Protein AF-A0A968XR77-F1 (afdb_monomer_lite)

Structure (mmCIF, N/CA/C/O backbone):
data_AF-A0A968XR77-F1
#
_entry.id   AF-A0A968XR77-F1
#
loop_
_atom_site.group_PDB
_atom_site.id
_atom_site.type_symbol
_atom_site.label_atom_id
_atom_site.label_alt_id
_atom_site.label_comp_id
_atom_site.label_asym_id
_atom_site.label_entity_id
_atom_site.label_seq_id
_atom_site.pdbx_PDB_ins_code
_atom_site.Cartn_x
_atom_site.Cartn_y
_atom_site.Cartn_z
_atom_site.occupancy
_atom_site.B_iso_or_equiv
_atom_site.auth_seq_id
_atom_site.auth_comp_id
_atom_site.auth_asym_id
_atom_site.auth_atom_id
_atom_site.pdbx_PDB_model_num
ATOM 1 N N . VAL A 1 1 ? -6.812 25.679 22.402 1.00 63.31 1 VAL A N 1
ATOM 2 C CA . VAL A 1 1 ? -8.160 25.056 22.451 1.00 63.31 1 VAL A CA 1
ATOM 3 C C . VAL A 1 1 ? -9.260 26.078 22.187 1.00 63.31 1 VAL A C 1
ATOM 5 O O . VAL A 1 1 ? -9.992 25.877 21.235 1.00 63.31 1 VAL A O 1
ATOM 8 N N . VAL A 1 2 ? -9.343 27.187 22.937 1.00 77.50 2 VAL A N 1
ATOM 9 C CA . VAL A 1 2 ? -10.393 28.216 22.743 1.00 77.50 2 VAL A CA 1
ATOM 10 C C . VAL A 1 2 ? -10.391 28.835 21.336 1.00 77.50 2 VAL A C 1
ATOM 12 O O . VAL A 1 2 ? -11.444 28.890 20.717 1.00 77.50 2 VAL A O 1
ATOM 15 N N . ALA A 1 3 ? -9.227 29.209 20.793 1.00 78.31 3 ALA A N 1
ATOM 16 C CA . ALA A 1 3 ? -9.129 29.749 19.429 1.00 78.31 3 ALA A CA 1
ATOM 17 C C . ALA A 1 3 ? -9.640 28.760 18.357 1.00 78.31 3 ALA A C 1
ATOM 19 O O . ALA A 1 3 ? -10.488 29.102 17.544 1.00 78.31 3 ALA A O 1
ATOM 20 N N . LEU A 1 4 ? -9.219 27.491 18.429 1.00 75.94 4 LEU A N 1
ATOM 21 C CA . LEU A 1 4 ? -9.678 26.440 17.509 1.00 75.94 4 LEU A CA 1
ATOM 22 C C . LEU A 1 4 ? -11.187 26.168 17.632 1.00 75.94 4 LEU A C 1
ATOM 24 O O . LEU A 1 4 ? -11.865 25.896 16.645 1.00 75.94 4 LEU A O 1
ATOM 28 N N . ALA A 1 5 ? -11.727 26.231 18.849 1.00 82.38 5 ALA A N 1
ATOM 29 C CA . ALA A 1 5 ? -13.155 26.073 19.089 1.00 82.38 5 ALA A CA 1
ATOM 30 C C . ALA A 1 5 ? -13.971 27.224 18.478 1.00 82.38 5 ALA A C 1
ATOM 32 O O . ALA A 1 5 ? -15.020 26.976 17.891 1.00 82.38 5 ALA A O 1
ATOM 33 N N . GLN A 1 6 ? -13.460 28.458 18.544 1.00 83.56 6 GLN A N 1
ATOM 34 C CA . GLN A 1 6 ? -14.074 29.619 17.891 1.00 83.56 6 GLN A CA 1
ATOM 35 C C . GLN A 1 6 ? -14.071 29.485 16.363 1.00 83.56 6 GLN A C 1
ATOM 37 O O . GLN A 1 6 ? -15.086 29.762 15.733 1.00 83.56 6 GLN A O 1
ATOM 42 N N . GLU A 1 7 ? -12.975 29.005 15.773 1.00 86.44 7 GLU A N 1
ATOM 43 C CA . GLU A 1 7 ? -12.872 28.783 14.322 1.00 86.44 7 GLU A CA 1
ATOM 44 C C . GLU A 1 7 ? -13.800 27.671 13.816 1.00 86.44 7 GLU A C 1
ATOM 46 O O . GLU A 1 7 ? -14.332 27.751 12.711 1.00 86.44 7 GLU A O 1
ATOM 51 N N . THR A 1 8 ? -13.996 26.619 14.614 1.00 84.25 8 THR A N 1
ATOM 52 C CA . THR A 1 8 ? -14.761 25.426 14.208 1.00 84.25 8 THR A CA 1
ATOM 53 C C . THR A 1 8 ? -16.219 25.436 14.669 1.00 84.25 8 THR A C 1
ATOM 55 O O . THR A 1 8 ? -16.994 24.576 14.251 1.00 84.25 8 THR A O 1
ATOM 58 N N . GLY A 1 9 ? -16.601 26.371 15.544 1.00 88.44 9 GLY A N 1
ATOM 59 C CA . GLY A 1 9 ? -17.903 26.381 16.218 1.00 88.44 9 GLY A CA 1
ATOM 60 C C . GLY A 1 9 ? -18.077 25.257 17.249 1.00 88.44 9 GLY A C 1
ATOM 61 O O . GLY A 1 9 ? -19.197 24.990 17.685 1.00 88.44 9 GLY A O 1
ATOM 62 N N . ALA A 1 10 ? -16.996 24.571 17.633 1.00 85.25 10 ALA A N 1
ATOM 63 C CA . ALA A 1 10 ? -17.049 23.478 18.594 1.00 85.25 10 ALA A CA 1
ATOM 64 C C . ALA A 1 10 ? -17.247 23.994 20.028 1.00 85.25 10 ALA A C 1
ATOM 66 O O . ALA A 1 10 ? -16.685 25.010 20.436 1.00 85.25 10 ALA A O 1
ATOM 67 N N . SER A 1 11 ? -18.013 23.259 20.833 1.00 87.25 11 SER A N 1
ATOM 68 C CA . SER A 1 11 ? -18.143 23.546 22.264 1.00 87.25 11 SER A CA 1
ATOM 69 C C . SER A 1 11 ? -16.919 23.045 23.037 1.00 87.25 11 SER A C 1
ATOM 71 O O . SER A 1 11 ? -16.426 21.944 22.796 1.00 87.25 11 SER A O 1
ATOM 73 N N . VAL A 1 12 ? -16.435 23.847 23.990 1.00 89.56 12 VAL A N 1
ATOM 74 C CA . VAL A 1 12 ? -15.308 23.480 24.861 1.00 89.56 12 VAL A CA 1
ATOM 75 C C . VAL A 1 12 ? -15.845 22.956 26.189 1.00 89.56 12 VAL A C 1
ATOM 77 O O . VAL A 1 12 ? -16.498 23.688 26.930 1.00 89.56 12 VAL A O 1
ATOM 80 N N . ALA A 1 13 ? -15.545 21.699 26.501 1.00 87.94 13 ALA A N 1
ATOM 81 C CA . ALA A 1 13 ? -15.823 21.110 27.806 1.00 87.94 13 ALA A CA 1
ATOM 82 C C . ALA A 1 13 ? -14.686 21.394 28.801 1.00 87.94 13 ALA A C 1
ATOM 84 O O . ALA A 1 13 ? -13.536 21.596 28.404 1.00 87.94 13 ALA A O 1
ATOM 85 N N . LYS A 1 14 ? -14.997 21.390 30.103 1.00 88.50 14 LYS A N 1
ATOM 86 C CA . LYS A 1 14 ? -14.009 21.636 31.168 1.00 88.50 14 LYS A CA 1
ATOM 87 C C . LYS A 1 14 ? -13.218 20.380 31.526 1.00 88.50 14 LYS A C 1
ATOM 89 O O . LYS A 1 14 ? -12.105 20.485 32.033 1.00 88.50 14 LYS A O 1
ATOM 94 N N . SER A 1 15 ? -13.776 19.205 31.252 1.00 90.62 15 SER A N 1
ATOM 95 C CA . SER A 1 15 ? -13.138 17.919 31.504 1.00 90.62 15 SER A CA 1
ATOM 96 C C . SER A 1 15 ? -13.542 16.866 30.470 1.00 90.62 15 SER A C 1
ATOM 98 O O . SER A 1 15 ? -14.569 16.982 29.800 1.00 90.62 15 SER A O 1
ATOM 100 N N . ALA A 1 16 ? -12.752 15.793 30.368 1.00 90.12 16 ALA A N 1
ATOM 101 C CA . ALA A 1 16 ? -13.140 14.617 29.590 1.00 90.12 16 ALA A CA 1
ATOM 102 C C . ALA A 1 16 ? -14.406 13.948 30.157 1.00 90.12 16 ALA A C 1
ATOM 104 O O . ALA A 1 16 ? -15.215 13.425 29.394 1.00 90.12 16 ALA A O 1
ATOM 105 N N . GLY A 1 17 ? -14.606 14.017 31.479 1.00 92.38 17 GLY A N 1
ATOM 106 C CA . GLY A 1 17 ? -15.805 13.516 32.147 1.00 92.38 17 GLY A CA 1
ATOM 107 C C . GLY A 1 17 ? -17.077 14.203 31.654 1.00 92.38 17 GLY A C 1
ATOM 108 O O . GLY A 1 17 ? -18.052 13.516 31.371 1.00 92.38 17 GLY A O 1
ATOM 109 N N . ASP A 1 18 ? -17.046 15.523 31.449 1.00 93.19 18 ASP A N 1
ATOM 110 C CA . ASP A 1 18 ? -18.193 16.272 30.914 1.00 93.19 18 ASP A CA 1
ATOM 111 C C . ASP A 1 18 ? -18.554 15.800 29.497 1.00 93.19 18 ASP A C 1
ATOM 113 O O . ASP A 1 18 ? -19.721 15.561 29.196 1.00 93.19 18 ASP A O 1
ATOM 117 N N . ILE A 1 19 ? -17.543 15.581 28.646 1.00 93.75 19 ILE A N 1
ATOM 118 C CA . ILE A 1 19 ? -17.720 15.048 27.282 1.00 93.75 19 ILE A CA 1
ATOM 119 C C . ILE A 1 19 ? -18.319 13.635 27.333 1.00 93.75 19 ILE A C 1
ATOM 121 O O . ILE A 1 19 ? -19.203 13.287 26.550 1.00 93.75 19 ILE A O 1
ATOM 125 N N . ILE A 1 20 ? -17.837 12.795 28.252 1.00 95.56 20 ILE A N 1
ATOM 126 C CA . ILE A 1 20 ? -18.294 11.410 28.409 1.00 95.56 20 ILE A CA 1
ATOM 127 C C . ILE A 1 20 ? -19.708 11.350 29.021 1.00 95.56 20 ILE A C 1
ATOM 129 O O . ILE A 1 20 ? -20.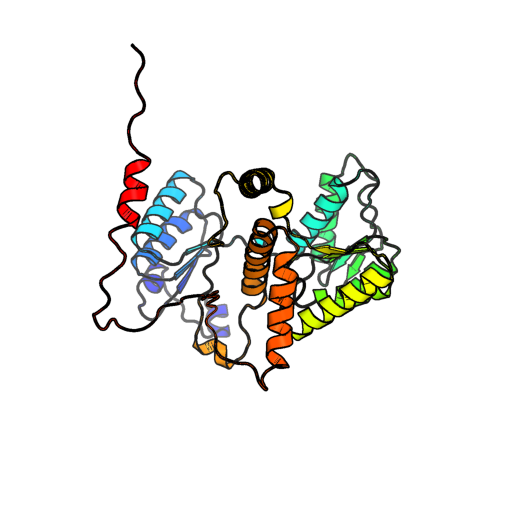490 10.460 28.685 1.00 95.56 20 ILE A O 1
ATOM 133 N N . ALA A 1 21 ? -20.080 12.295 29.878 1.00 94.44 21 ALA A N 1
ATOM 134 C CA . ALA A 1 21 ? -21.409 12.357 30.478 1.00 94.44 21 ALA A CA 1
ATOM 135 C C . ALA A 1 21 ? -22.468 12.950 29.532 1.00 94.44 21 ALA A C 1
ATOM 137 O O . ALA A 1 21 ? -23.655 12.639 29.668 1.00 94.44 21 ALA A O 1
ATOM 138 N N . ASP A 1 22 ? -22.061 13.774 28.563 1.00 94.69 22 ASP A N 1
ATOM 139 C CA . ASP A 1 22 ? -22.978 14.423 27.631 1.00 94.69 22 ASP A CA 1
ATOM 140 C C . ASP A 1 22 ? -23.678 13.398 26.724 1.00 94.69 22 ASP A C 1
ATOM 142 O O . ASP A 1 22 ? -23.065 12.731 25.885 1.00 94.69 22 ASP A O 1
ATOM 146 N N . LYS A 1 23 ? -24.998 13.270 26.889 1.00 93.62 23 LYS A N 1
ATOM 147 C CA . LYS A 1 23 ? -25.837 12.329 26.134 1.00 93.62 23 LYS A CA 1
ATOM 148 C C . LYS A 1 23 ? -26.001 12.708 24.661 1.00 93.62 23 LYS A C 1
ATOM 150 O O . LYS A 1 23 ? -26.418 11.855 23.886 1.00 93.62 23 LYS A O 1
ATOM 155 N N . SER A 1 24 ? -25.688 13.945 24.276 1.00 93.75 24 SER A N 1
ATOM 156 C CA . SER A 1 24 ? -25.714 14.387 22.877 1.00 93.75 24 SER A CA 1
ATOM 157 C C . SER A 1 24 ? -24.508 13.891 22.068 1.00 93.75 24 SER A C 1
ATOM 159 O O . SER A 1 24 ? -24.536 13.920 20.839 1.00 93.75 24 SER A O 1
ATOM 161 N N . ILE A 1 25 ? -23.456 13.405 22.739 1.00 93.31 25 ILE A N 1
ATOM 162 C CA . ILE A 1 25 ? -22.216 12.956 22.103 1.00 93.31 25 ILE A CA 1
ATOM 163 C C . ILE A 1 25 ? -22.242 11.441 21.894 1.00 93.31 25 ILE A C 1
ATOM 165 O O . ILE A 1 25 ? -22.142 10.664 22.843 1.00 93.31 25 ILE A O 1
ATOM 169 N N . ASP A 1 26 ? -22.286 10.999 20.639 1.00 91.44 26 ASP A N 1
ATOM 170 C CA . ASP A 1 26 ? -22.320 9.568 20.309 1.00 91.44 26 ASP A CA 1
ATOM 171 C C . ASP A 1 26 ? -20.937 8.894 20.305 1.00 91.44 26 ASP A C 1
ATOM 173 O O . ASP A 1 26 ? -20.840 7.662 20.360 1.00 91.44 26 ASP A O 1
ATOM 177 N N . ALA A 1 27 ? -19.862 9.663 20.125 1.00 91.88 27 ALA A N 1
ATOM 178 C CA . ALA A 1 27 ? -18.508 9.144 19.956 1.00 91.88 27 ALA A CA 1
ATOM 179 C C . ALA A 1 27 ? -17.450 10.096 20.516 1.00 91.88 27 ALA A C 1
ATOM 181 O O . ALA A 1 27 ? -17.630 11.309 20.486 1.00 91.88 27 ALA A O 1
ATOM 182 N N . VAL A 1 28 ? -16.327 9.539 20.971 1.00 91.31 28 VAL A N 1
ATOM 183 C CA . VAL A 1 28 ? -15.183 10.299 21.487 1.00 91.31 28 VAL A CA 1
ATOM 184 C C . VAL A 1 28 ? -13.898 9.941 20.748 1.00 91.31 28 VAL A C 1
ATOM 186 O O . VAL A 1 28 ? -13.669 8.783 20.385 1.00 91.31 28 VAL A O 1
ATOM 189 N N . LEU A 1 29 ? -13.060 10.955 20.535 1.00 91.62 29 LEU A N 1
ATOM 190 C CA . LEU A 1 29 ? -11.696 10.815 20.042 1.00 91.62 29 LEU A CA 1
ATOM 191 C C . LEU A 1 29 ? -10.745 11.101 21.206 1.00 91.62 29 LEU A C 1
ATOM 193 O O . LEU A 1 29 ? -10.718 12.212 21.728 1.00 91.62 29 LEU A O 1
ATOM 197 N N . ILE A 1 30 ? -9.983 10.093 21.612 1.00 88.00 30 ILE A N 1
ATOM 198 C CA . ILE A 1 30 ? -9.019 10.169 22.705 1.00 88.00 30 ILE A CA 1
ATOM 199 C C . ILE A 1 30 ? -7.633 10.369 22.089 1.00 88.00 30 ILE A C 1
ATOM 201 O O . ILE A 1 30 ? -7.076 9.458 21.477 1.00 88.00 30 ILE A O 1
ATOM 205 N N . CYS A 1 31 ? -7.114 11.586 22.236 1.00 87.19 31 CYS A N 1
ATOM 206 C CA . CYS A 1 31 ? -5.785 12.015 21.787 1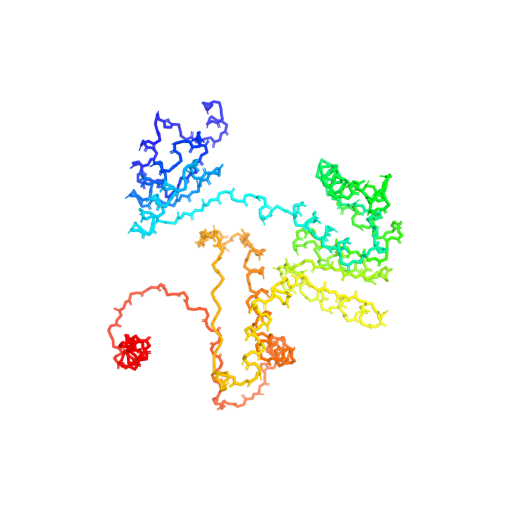.00 87.19 31 CYS A CA 1
ATOM 207 C C . CYS A 1 31 ? -5.017 12.659 22.953 1.00 87.19 31 CYS A C 1
ATOM 209 O O . CYS A 1 31 ? -4.417 13.724 22.805 1.00 87.19 31 CYS A O 1
ATOM 211 N N . THR A 1 32 ? -5.147 12.075 24.141 1.00 85.31 32 THR A N 1
ATOM 212 C CA . THR A 1 32 ? -4.554 12.563 25.389 1.00 85.31 32 THR A CA 1
ATOM 213 C C . THR A 1 32 ? -3.164 11.933 25.598 1.00 85.31 32 THR A C 1
ATOM 215 O O . THR A 1 32 ? -2.679 11.202 24.735 1.00 85.31 32 THR A O 1
ATOM 218 N N . PRO A 1 33 ? -2.445 12.233 26.693 1.00 82.38 33 PRO A N 1
ATOM 219 C CA . PRO A 1 33 ? -1.243 11.479 27.046 1.00 82.38 33 PRO A CA 1
ATOM 220 C C . PRO A 1 33 ? -1.529 9.975 27.199 1.00 82.38 33 PRO A C 1
ATOM 222 O O . PRO A 1 33 ? -2.597 9.581 27.669 1.00 82.38 33 PRO A O 1
ATOM 225 N N . THR A 1 34 ? -0.582 9.129 26.778 1.00 78.25 34 THR A N 1
ATOM 226 C CA . THR A 1 34 ? -0.774 7.672 26.626 1.00 78.25 34 THR A CA 1
ATOM 227 C C . THR A 1 34 ? -1.229 6.957 27.898 1.00 78.25 34 THR A C 1
ATOM 229 O O . THR A 1 34 ? -2.023 6.027 27.818 1.00 78.25 34 THR A O 1
ATOM 232 N N . ASP A 1 35 ? -0.753 7.388 29.060 1.00 81.75 35 ASP A N 1
ATOM 233 C CA . ASP A 1 35 ? -1.100 6.843 30.377 1.00 81.75 35 ASP A CA 1
ATOM 234 C C . ASP A 1 35 ? -2.566 7.083 30.780 1.00 81.75 35 ASP A C 1
ATOM 236 O O . ASP A 1 35 ? -3.081 6.415 31.669 1.00 81.75 35 ASP A O 1
ATOM 240 N N . THR A 1 36 ? -3.269 7.992 30.099 1.00 87.38 36 THR A N 1
ATOM 241 C CA . THR A 1 36 ? -4.691 8.285 30.359 1.00 87.38 36 THR A CA 1
ATOM 242 C C . THR A 1 36 ? -5.652 7.529 29.439 1.00 87.38 36 THR A C 1
ATOM 244 O O . THR A 1 36 ? -6.862 7.496 29.677 1.00 87.38 36 THR A O 1
ATOM 247 N N . HIS A 1 37 ? -5.141 6.927 28.364 1.00 92.31 37 HIS A N 1
ATOM 248 C CA . HIS A 1 37 ? -5.956 6.345 27.301 1.00 92.31 37 HIS A CA 1
ATOM 249 C C . HIS A 1 37 ? -6.856 5.217 27.798 1.00 92.31 37 HIS A C 1
ATOM 251 O O . HIS A 1 37 ? -8.061 5.244 27.546 1.00 92.31 37 HIS A O 1
ATOM 257 N N . ALA A 1 38 ? -6.297 4.238 28.511 1.00 93.88 38 ALA A N 1
ATOM 258 C CA . ALA A 1 38 ? -7.041 3.065 28.952 1.00 93.88 38 ALA A CA 1
ATOM 259 C C . ALA A 1 38 ? -8.226 3.435 29.862 1.00 93.88 38 ALA A C 1
ATOM 261 O O . ALA A 1 38 ? -9.330 2.919 29.673 1.00 93.88 38 ALA A O 1
ATOM 262 N N . ASP A 1 39 ? -8.028 4.381 30.782 1.00 96.19 39 ASP A N 1
ATOM 263 C CA . ASP A 1 39 ? -9.075 4.854 31.691 1.00 96.19 39 ASP A CA 1
ATOM 264 C C . ASP A 1 39 ? -10.183 5.599 30.942 1.00 96.19 39 ASP A C 1
ATOM 266 O O . ASP A 1 39 ? -11.370 5.360 31.176 1.00 96.19 39 ASP A O 1
ATOM 270 N N . LEU A 1 40 ? -9.814 6.469 29.999 1.00 96.25 40 LEU A N 1
ATOM 271 C CA . LEU A 1 40 ? -10.776 7.215 29.188 1.00 96.25 40 LEU A CA 1
ATOM 272 C C . LEU A 1 40 ? -11.552 6.304 28.227 1.00 96.25 40 LEU A C 1
ATOM 274 O O . LEU A 1 40 ? -12.756 6.500 28.045 1.00 96.25 40 LEU A O 1
ATOM 278 N N . ILE A 1 41 ? -10.903 5.281 27.656 1.00 96.12 41 ILE A N 1
ATOM 279 C CA . ILE A 1 41 ? -11.568 4.252 26.845 1.00 96.12 41 ILE A CA 1
ATOM 280 C C . ILE A 1 41 ? -12.630 3.546 27.685 1.00 96.12 41 ILE A C 1
ATOM 282 O O . ILE A 1 41 ? -13.767 3.407 27.238 1.00 96.12 41 ILE A O 1
ATOM 286 N N . GLU A 1 42 ? -12.287 3.112 28.898 1.00 97.69 42 GLU A N 1
ATOM 287 C CA . GLU A 1 42 ? -13.225 2.408 29.770 1.00 97.69 42 GLU A CA 1
ATOM 288 C C . GLU A 1 42 ? -14.408 3.275 30.189 1.00 97.69 42 GLU A C 1
ATOM 290 O O . GLU A 1 42 ? -15.544 2.800 30.184 1.00 97.69 42 GLU A O 1
ATOM 295 N N . GLN A 1 43 ? -14.157 4.535 30.547 1.00 97.38 43 GLN A N 1
ATOM 296 C CA . GLN A 1 43 ? -15.209 5.484 30.913 1.00 97.38 43 GLN A CA 1
ATOM 297 C C . GLN A 1 43 ? -16.165 5.721 29.740 1.00 97.38 43 GLN A C 1
ATOM 299 O O . GLN A 1 43 ? -17.382 5.605 29.896 1.00 97.38 43 GLN A O 1
ATOM 304 N N . ALA A 1 44 ? -15.628 5.976 28.546 1.00 96.12 44 ALA A N 1
ATOM 305 C CA . ALA A 1 44 ? -16.430 6.186 27.348 1.00 96.12 44 ALA A CA 1
ATOM 306 C C . ALA A 1 44 ? -17.202 4.925 26.926 1.00 96.12 44 ALA A C 1
ATOM 308 O O . ALA A 1 44 ? -18.370 5.016 26.543 1.00 96.12 44 ALA A O 1
ATOM 309 N N . ALA A 1 45 ? -16.583 3.749 27.055 1.00 95.44 45 ALA A N 1
ATOM 310 C CA . ALA A 1 45 ? -17.213 2.465 26.775 1.00 95.44 45 ALA A CA 1
ATOM 311 C C . ALA A 1 45 ? -18.382 2.180 27.733 1.00 95.44 45 ALA A C 1
ATOM 313 O O . ALA A 1 45 ? -19.471 1.818 27.287 1.00 95.44 45 ALA A O 1
ATOM 314 N N . LYS A 1 46 ? -18.197 2.418 29.040 1.00 96.81 46 LYS A N 1
ATOM 315 C CA . LYS A 1 46 ? -19.254 2.301 30.064 1.00 96.81 46 LYS A CA 1
ATOM 316 C C . LYS A 1 46 ? -20.396 3.296 29.835 1.00 96.81 46 LYS A C 1
ATOM 318 O O . LYS A 1 46 ? -21.546 2.968 30.108 1.00 96.81 46 LYS A O 1
ATOM 323 N N . ALA A 1 47 ? -20.098 4.473 29.286 1.00 95.56 47 ALA A N 1
ATOM 324 C CA . ALA A 1 47 ? -21.094 5.465 28.880 1.00 95.56 47 ALA A CA 1
ATOM 325 C C . ALA A 1 47 ? -21.788 5.141 27.537 1.00 95.56 47 ALA A C 1
ATOM 327 O O . ALA A 1 47 ? -22.619 5.921 27.073 1.00 95.56 47 ALA A O 1
ATOM 328 N N . GLY A 1 48 ? -21.456 4.014 26.895 1.00 93.00 48 GLY A N 1
ATOM 329 C CA . GLY A 1 48 ? -22.071 3.575 25.641 1.00 93.00 48 GLY A CA 1
ATOM 330 C C . GLY A 1 48 ? -21.615 4.348 24.400 1.00 93.00 48 GLY A C 1
ATOM 331 O O . GLY A 1 48 ? -22.279 4.284 23.365 1.00 93.00 48 GLY A O 1
ATOM 332 N N . LYS A 1 49 ? -20.498 5.081 24.473 1.00 91.69 49 LYS A N 1
ATOM 333 C CA . LYS A 1 49 ? -19.969 5.852 23.341 1.00 91.69 49 LYS A CA 1
ATOM 334 C C . LYS A 1 49 ? -19.084 4.991 22.446 1.00 91.69 49 LYS A C 1
ATOM 336 O O . LYS A 1 49 ? -18.399 4.082 22.913 1.00 91.69 49 LYS A O 1
ATOM 341 N N . ALA A 1 50 ? -19.043 5.309 21.151 1.00 91.62 50 ALA A N 1
ATOM 342 C CA . ALA A 1 50 ? -17.985 4.772 20.294 1.00 91.62 50 ALA A CA 1
ATOM 343 C C . ALA A 1 50 ? -16.667 5.500 20.569 1.00 91.62 50 ALA A C 1
ATOM 345 O O . ALA A 1 50 ? -16.642 6.719 20.714 1.00 91.62 50 ALA A O 1
ATOM 346 N N . VAL A 1 51 ? -15.572 4.755 20.598 1.00 91.38 51 VAL A N 1
ATOM 347 C CA . VAL A 1 51 ? -14.261 5.260 20.985 1.00 91.38 51 VAL A CA 1
ATOM 348 C C . VAL A 1 51 ? -13.287 5.107 19.828 1.00 91.38 51 VAL A C 1
ATOM 350 O O . VAL A 1 51 ? -13.095 4.017 19.288 1.00 91.38 51 VAL A O 1
ATOM 353 N N . PHE A 1 52 ? -12.636 6.205 19.468 1.00 89.31 52 PHE A N 1
ATOM 354 C CA . PHE A 1 52 ? -11.396 6.190 18.707 1.00 89.31 52 PHE A CA 1
ATOM 355 C C . PHE A 1 52 ? -10.271 6.641 19.636 1.00 89.31 52 PHE A C 1
ATOM 357 O O . PHE A 1 52 ? -10.378 7.710 20.225 1.00 89.31 52 PHE A O 1
ATOM 364 N N . CYS A 1 53 ? -9.201 5.862 19.768 1.00 84.38 53 CYS A N 1
ATOM 365 C CA . CYS A 1 53 ? -8.070 6.209 20.629 1.00 84.38 53 CYS A CA 1
ATOM 366 C C . CYS A 1 53 ? -6.756 6.211 19.848 1.00 84.38 53 CYS A C 1
ATOM 368 O O . CYS A 1 53 ? -6.472 5.275 19.096 1.00 84.38 53 CYS A O 1
ATOM 370 N N . GLU A 1 54 ? -5.939 7.245 20.040 1.00 82.06 54 GLU A N 1
ATOM 371 C CA . GLU A 1 54 ? -4.554 7.288 19.570 1.00 82.06 54 GLU A CA 1
ATOM 372 C C . GLU A 1 54 ? -3.740 6.162 20.236 1.00 82.06 54 GLU A C 1
ATOM 374 O O . GLU A 1 54 ? -4.064 5.693 21.326 1.00 82.06 54 GLU A O 1
ATOM 379 N N . LYS A 1 55 ? -2.713 5.652 19.554 1.00 81.50 55 LYS A N 1
ATOM 380 C CA . LYS A 1 55 ? -1.867 4.565 20.074 1.00 81.50 55 LYS A CA 1
ATOM 381 C C . LYS A 1 55 ? -0.726 5.126 20.937 1.00 81.50 55 LYS A C 1
ATOM 383 O O . LYS A 1 55 ? -0.225 6.195 20.615 1.00 81.50 55 LYS A O 1
ATOM 388 N N . PRO A 1 56 ? -0.147 4.371 21.884 1.00 80.94 56 PRO A N 1
ATOM 389 C CA . PRO A 1 56 ? -0.601 3.086 22.423 1.00 80.94 56 PRO A CA 1
ATOM 390 C C . PRO A 1 56 ? -1.881 3.225 23.258 1.00 80.94 56 PRO A C 1
ATOM 392 O O . PRO A 1 56 ? -2.192 4.317 23.706 1.00 80.94 56 PRO A O 1
ATOM 395 N N . VAL A 1 57 ? -2.599 2.121 23.498 1.00 78.00 57 VAL A N 1
ATOM 396 C CA . VAL A 1 57 ? -3.712 2.096 24.479 1.00 78.00 57 VAL A CA 1
ATOM 397 C C . VAL A 1 57 ? -3.198 2.283 25.903 1.00 78.00 57 VAL A C 1
ATOM 399 O O . VAL A 1 57 ? -3.861 2.912 26.712 1.00 78.00 57 VAL A O 1
ATOM 402 N N . ASP A 1 58 ? -2.042 1.698 26.199 1.00 87.75 58 ASP A N 1
ATOM 403 C CA . ASP A 1 58 ? -1.313 1.851 27.450 1.00 87.75 58 ASP A CA 1
ATOM 404 C C . ASP A 1 58 ? 0.141 1.407 27.216 1.00 87.75 58 ASP A C 1
ATOM 406 O O . ASP A 1 58 ? 0.434 0.739 26.213 1.00 87.75 58 ASP A O 1
ATOM 410 N N . LEU A 1 59 ? 1.048 1.751 28.129 1.00 82.12 59 LEU A N 1
ATOM 411 C CA . LEU A 1 59 ? 2.425 1.251 28.128 1.00 82.12 59 LEU A CA 1
ATOM 412 C C . LEU A 1 59 ? 2.526 -0.168 28.722 1.00 82.12 59 LEU A C 1
ATOM 414 O O . LEU A 1 59 ? 3.488 -0.881 28.442 1.00 82.12 59 LEU A O 1
ATOM 418 N N . SER A 1 60 ? 1.525 -0.606 29.493 1.00 88.19 60 SER A N 1
ATOM 419 C CA . SER A 1 60 ? 1.432 -1.937 30.096 1.00 88.19 60 SER A CA 1
ATOM 420 C C . SER A 1 60 ? 0.485 -2.861 29.330 1.00 88.19 60 SER A C 1
ATOM 422 O O . SER A 1 60 ? -0.711 -2.602 29.189 1.00 88.19 60 SER A O 1
ATOM 424 N N . ALA A 1 61 ? 0.992 -4.021 28.904 1.00 85.69 61 ALA A N 1
ATOM 425 C CA . ALA A 1 61 ? 0.179 -5.038 28.238 1.00 85.69 61 ALA A CA 1
ATOM 426 C C . ALA A 1 61 ? -0.947 -5.589 29.136 1.00 85.69 61 ALA A C 1
ATOM 428 O O . ALA A 1 61 ? -2.024 -5.916 28.630 1.00 85.69 61 ALA A O 1
ATOM 429 N N . ASP A 1 62 ? -0.729 -5.671 30.452 1.00 89.00 62 ASP A N 1
ATOM 430 C CA . ASP A 1 62 ? -1.766 -6.075 31.411 1.00 89.00 62 ASP A CA 1
ATOM 431 C C . ASP A 1 62 ? -2.889 -5.047 31.484 1.00 89.00 62 ASP A C 1
ATOM 433 O O . ASP A 1 62 ? -4.070 -5.405 31.444 1.00 89.00 62 ASP A O 1
ATOM 437 N N . ARG A 1 63 ? -2.533 -3.760 31.487 1.00 94.38 63 ARG A N 1
ATOM 438 C CA . ARG A 1 63 ? -3.510 -2.671 31.497 1.00 94.38 63 ARG A CA 1
ATOM 439 C C . ARG A 1 63 ? -4.335 -2.644 30.213 1.00 94.38 63 ARG A C 1
ATOM 441 O O . ARG A 1 63 ? -5.555 -2.476 30.288 1.00 94.38 63 ARG A O 1
ATOM 448 N N . VAL A 1 64 ? -3.708 -2.908 29.061 1.00 86.81 64 VAL A N 1
ATOM 449 C CA . VAL A 1 64 ? -4.410 -3.085 27.778 1.00 86.81 64 VAL A CA 1
ATOM 450 C C . VAL A 1 64 ? -5.392 -4.258 27.844 1.00 86.81 64 VAL A C 1
ATOM 452 O O . VAL A 1 64 ? -6.545 -4.100 27.445 1.00 86.81 64 VAL A O 1
ATOM 455 N N . ARG A 1 65 ? -4.983 -5.424 28.368 1.00 91.06 65 ARG A N 1
ATOM 456 C CA . ARG A 1 65 ? -5.875 -6.592 28.521 1.00 91.06 65 ARG A CA 1
ATOM 457 C C . ARG A 1 65 ? -7.087 -6.278 29.401 1.00 91.06 65 ARG A C 1
ATOM 459 O O . ARG A 1 65 ? -8.207 -6.622 29.026 1.00 91.06 65 ARG A O 1
ATOM 466 N N . ALA A 1 66 ? -6.876 -5.592 30.525 1.00 93.94 66 ALA A N 1
ATOM 467 C CA . ALA A 1 66 ? -7.952 -5.172 31.422 1.00 93.94 66 ALA A CA 1
ATOM 468 C C . ALA A 1 66 ? -8.935 -4.205 30.734 1.00 93.94 66 ALA A C 1
ATOM 470 O O . ALA A 1 66 ? -10.146 -4.419 30.782 1.00 93.94 66 ALA A O 1
ATOM 471 N N . CYS A 1 67 ? -8.416 -3.211 30.008 1.00 93.38 67 CYS A N 1
ATOM 472 C CA . CYS A 1 67 ? -9.223 -2.268 29.232 1.00 93.38 67 CYS A CA 1
ATOM 473 C C . CYS A 1 67 ? -10.075 -2.986 28.171 1.00 93.38 67 CYS A C 1
ATOM 475 O O . CYS A 1 67 ? -11.285 -2.769 28.072 1.00 93.38 67 CYS A O 1
ATOM 477 N N . LEU A 1 68 ? -9.474 -3.913 27.416 1.00 89.06 68 LEU A N 1
ATOM 478 C CA . LEU A 1 68 ? -10.181 -4.682 26.388 1.00 89.06 68 LEU A CA 1
ATOM 479 C C . LEU A 1 68 ? -11.288 -5.570 26.967 1.00 89.06 68 LEU A C 1
ATOM 481 O O . LEU A 1 68 ? -12.305 -5.763 26.300 1.00 89.06 68 LEU A O 1
ATOM 485 N N . LYS A 1 69 ? -11.138 -6.065 28.204 1.00 94.44 69 LYS A N 1
ATOM 486 C CA . LYS A 1 69 ? -12.211 -6.789 28.897 1.00 94.44 69 LYS A CA 1
ATOM 487 C C . LYS A 1 69 ? -13.434 -5.893 29.108 1.00 94.44 69 LYS A C 1
ATOM 489 O O . LYS A 1 69 ? -14.541 -6.293 28.770 1.00 94.44 69 LYS A O 1
ATOM 494 N N . VAL A 1 70 ? -13.239 -4.665 29.589 1.00 92.50 70 VAL A N 1
ATOM 495 C CA . VAL A 1 70 ? -14.337 -3.699 29.782 1.00 92.50 70 VAL A CA 1
ATOM 496 C C . VAL A 1 70 ? -15.015 -3.356 28.455 1.00 92.50 70 VAL A C 1
ATOM 498 O O . VAL A 1 70 ? -16.242 -3.293 28.376 1.00 92.50 70 VAL A O 1
ATOM 501 N N . VAL A 1 71 ? -14.236 -3.165 27.392 1.00 89.00 71 VAL A N 1
ATOM 502 C CA . VAL A 1 71 ? -14.758 -2.886 26.044 1.00 89.00 71 VAL A CA 1
ATOM 503 C C . VAL A 1 71 ? -15.589 -4.061 25.520 1.00 89.00 71 VAL A C 1
ATOM 505 O O . VAL A 1 71 ? -16.657 -3.853 24.945 1.00 89.00 71 VAL A O 1
ATOM 508 N N . ALA A 1 72 ? -15.144 -5.299 25.755 1.00 87.75 72 ALA A N 1
ATOM 509 C CA . ALA A 1 72 ? -15.895 -6.499 25.395 1.00 87.75 72 ALA A CA 1
ATOM 510 C C . ALA A 1 72 ? -17.200 -6.630 26.201 1.00 87.75 72 ALA A C 1
ATOM 512 O O . ALA A 1 72 ? -18.249 -6.901 25.614 1.00 87.75 72 ALA A O 1
ATOM 513 N N . ASP A 1 73 ? -17.149 -6.380 27.513 1.00 92.19 73 ASP A N 1
ATOM 514 C CA . ASP A 1 73 ? -18.302 -6.470 28.420 1.00 92.19 73 ASP A CA 1
ATOM 515 C C . ASP A 1 73 ? -19.377 -5.421 28.073 1.00 92.19 73 ASP A C 1
ATOM 517 O O . ASP A 1 73 ? -20.570 -5.721 28.025 1.00 92.19 73 ASP A O 1
ATOM 521 N N . THR A 1 74 ? -18.951 -4.194 27.767 1.00 91.50 74 THR A N 1
ATOM 522 C CA . THR A 1 74 ? -19.834 -3.079 27.368 1.00 91.50 74 THR A CA 1
ATOM 523 C C . THR A 1 74 ? -20.282 -3.155 25.910 1.00 91.50 74 THR A C 1
ATOM 525 O O . THR A 1 74 ? -21.241 -2.487 25.525 1.00 91.50 74 THR A O 1
ATOM 528 N N . LYS A 1 75 ? -19.601 -3.964 25.087 1.00 89.75 75 LYS A N 1
ATOM 529 C CA . LYS A 1 75 ? -19.783 -4.045 23.628 1.00 89.75 75 LYS A CA 1
ATOM 530 C C . LYS A 1 75 ? -19.603 -2.692 22.929 1.00 89.75 75 LYS A C 1
ATOM 532 O O . LYS A 1 75 ? -20.161 -2.468 21.852 1.00 89.75 75 LYS A O 1
ATOM 537 N N . ALA A 1 76 ? -18.830 -1.791 23.534 1.00 83.12 76 ALA A N 1
ATOM 538 C CA . ALA A 1 76 ? -18.567 -0.478 22.972 1.00 83.12 76 ALA A CA 1
ATOM 539 C C . ALA A 1 76 ? -17.717 -0.603 21.692 1.00 83.12 76 ALA A C 1
ATOM 541 O O . ALA A 1 76 ? -16.717 -1.328 21.681 1.00 83.12 76 ALA A O 1
ATOM 542 N N . PRO A 1 77 ? -18.059 0.104 20.599 1.00 85.81 77 PRO A N 1
ATOM 543 C CA . PRO A 1 77 ? -17.197 0.154 19.425 1.00 85.81 77 PRO A CA 1
ATOM 544 C C . PRO A 1 77 ? -15.875 0.851 19.769 1.00 85.81 77 PRO A C 1
ATOM 546 O O . PRO A 1 77 ? -15.881 2.040 20.069 1.00 85.81 77 PRO A O 1
ATOM 549 N N . LEU A 1 78 ? -14.751 0.136 19.686 1.00 87.00 78 LEU A N 1
ATOM 550 C CA . LEU A 1 78 ? -13.408 0.686 19.896 1.00 87.00 78 LEU A CA 1
ATOM 551 C C . LEU A 1 78 ? -12.559 0.555 18.626 1.00 87.00 78 LEU A C 1
ATOM 553 O O . LEU A 1 78 ? -12.418 -0.533 18.065 1.00 87.00 78 LEU A O 1
ATOM 557 N N . MET A 1 79 ? -11.947 1.659 18.204 1.00 79.56 79 MET A N 1
ATOM 558 C CA . MET A 1 79 ? -10.911 1.703 17.176 1.00 79.56 79 MET A CA 1
ATOM 559 C C . MET A 1 79 ? -9.629 2.298 17.757 1.00 79.56 79 MET A C 1
ATOM 561 O O . MET A 1 79 ? -9.649 3.371 18.352 1.00 79.56 79 MET A O 1
ATOM 565 N N . ILE A 1 80 ? -8.499 1.635 17.513 1.00 81.50 80 ILE A N 1
ATOM 566 C CA . ILE A 1 80 ? -7.173 2.167 17.844 1.00 81.50 80 ILE A CA 1
ATOM 567 C C . ILE A 1 80 ? -6.531 2.752 16.587 1.00 81.50 80 ILE A C 1
ATOM 569 O O . ILE A 1 80 ? -6.591 2.146 15.511 1.00 81.50 80 ILE A O 1
ATOM 573 N N . GLY A 1 81 ? -5.906 3.920 16.731 1.00 67.31 81 GLY A N 1
ATOM 574 C CA . GLY A 1 81 ? -5.225 4.690 15.694 1.00 67.31 81 GLY A CA 1
ATOM 575 C C . GLY A 1 81 ? -3.977 4.007 15.129 1.00 67.31 81 GLY A C 1
ATOM 576 O O . GLY A 1 81 ? -2.859 4.497 15.264 1.00 67.31 81 GLY A O 1
ATOM 577 N N . PHE A 1 82 ? -4.144 2.873 14.443 1.00 57.03 82 PHE A N 1
ATOM 578 C CA . PHE A 1 82 ? -3.097 2.227 13.641 1.00 57.03 82 PHE A CA 1
ATOM 579 C C . PHE A 1 82 ? -2.917 2.942 12.295 1.00 57.03 82 PHE A C 1
ATOM 581 O O . PHE A 1 82 ? -3.070 2.351 11.223 1.00 57.03 82 PHE A O 1
ATOM 588 N N . ASN A 1 83 ? -2.596 4.232 12.352 1.00 46.53 83 ASN A N 1
ATOM 589 C CA . ASN A 1 83 ? -2.612 5.156 11.214 1.00 46.53 83 ASN A CA 1
ATOM 590 C C . ASN A 1 83 ? -1.729 4.649 10.056 1.00 46.53 83 ASN A C 1
ATOM 592 O O . ASN A 1 83 ? -2.128 4.674 8.895 1.00 46.53 83 ASN A O 1
ATOM 596 N N . ARG A 1 84 ? -0.561 4.078 10.386 1.00 50.62 84 ARG A N 1
ATOM 597 C CA . ARG A 1 84 ? 0.437 3.598 9.412 1.00 50.62 84 ARG A CA 1
ATOM 598 C C . ARG A 1 84 ? 0.025 2.317 8.676 1.00 50.62 84 ARG A C 1
ATOM 600 O O . ARG A 1 84 ? 0.527 2.061 7.591 1.00 50.62 84 ARG A O 1
ATOM 607 N N . ARG A 1 85 ? -0.917 1.525 9.210 1.00 47.78 85 ARG A N 1
ATOM 608 C CA . ARG A 1 85 ? -1.393 0.281 8.562 1.00 47.78 85 ARG A CA 1
ATOM 609 C C . ARG A 1 85 ? -2.231 0.551 7.307 1.00 47.78 85 ARG A C 1
ATOM 611 O O . ARG A 1 85 ? -2.406 -0.345 6.485 1.00 47.78 85 ARG A O 1
ATOM 618 N N . PHE A 1 86 ? -2.747 1.771 7.171 1.00 50.28 86 PHE A N 1
ATOM 619 C CA . PHE A 1 86 ? -3.571 2.207 6.043 1.00 50.28 86 PHE A CA 1
ATOM 620 C C . PHE A 1 86 ? -2.967 3.402 5.295 1.00 50.28 86 PHE A C 1
ATOM 622 O O . PHE A 1 86 ? -3.602 3.912 4.374 1.00 50.28 86 PHE A O 1
ATOM 629 N N . ASP A 1 87 ? -1.766 3.839 5.683 1.00 58.12 87 ASP A N 1
ATOM 630 C CA . ASP A 1 87 ? -1.040 4.917 5.018 1.00 58.12 87 ASP A CA 1
ATOM 631 C C . ASP A 1 87 ? -0.492 4.404 3.669 1.00 58.12 87 ASP A C 1
ATOM 633 O O . ASP A 1 87 ? 0.261 3.422 3.649 1.00 58.12 87 ASP A O 1
ATOM 637 N N . PRO A 1 88 ? -0.870 5.020 2.532 1.00 60.19 88 PRO A N 1
ATOM 638 C CA . PRO A 1 88 ? -0.418 4.591 1.209 1.00 60.19 88 PRO A CA 1
ATOM 639 C C . PRO A 1 88 ? 1.108 4.590 1.050 1.00 60.19 88 PRO A C 1
ATOM 641 O O . PRO A 1 88 ? 1.636 3.701 0.383 1.00 60.19 88 PRO A O 1
ATOM 644 N N . GLY A 1 89 ? 1.817 5.508 1.716 1.00 61.47 89 GLY A N 1
ATOM 645 C CA . GLY A 1 89 ? 3.280 5.561 1.700 1.00 61.47 89 GLY A CA 1
ATOM 646 C C . GLY A 1 89 ? 3.914 4.331 2.353 1.00 61.47 89 GLY A C 1
ATOM 647 O O . GLY A 1 89 ? 4.855 3.754 1.817 1.00 61.47 89 GLY A O 1
ATOM 648 N N . HIS A 1 90 ? 3.345 3.836 3.456 1.00 64.69 90 HIS A N 1
ATOM 649 C CA . HIS A 1 90 ? 3.819 2.603 4.104 1.00 64.69 90 HIS A CA 1
ATOM 650 C C . HIS A 1 90 ? 3.522 1.352 3.274 1.00 64.69 90 HIS A C 1
ATOM 652 O O . HIS A 1 90 ? 4.323 0.416 3.260 1.00 64.69 90 HIS A O 1
ATOM 658 N N . ALA A 1 91 ? 2.388 1.328 2.569 1.00 65.31 91 ALA A N 1
ATOM 659 C CA . ALA A 1 91 ? 2.082 0.255 1.628 1.00 65.31 91 ALA A CA 1
ATOM 660 C C . ALA A 1 91 ? 3.068 0.250 0.446 1.00 65.31 91 ALA A C 1
ATOM 662 O O . ALA A 1 91 ? 3.551 -0.817 0.070 1.00 65.31 91 ALA A O 1
ATOM 663 N N . ALA A 1 92 ? 3.411 1.426 -0.089 1.00 72.56 92 ALA A N 1
ATOM 664 C CA . ALA A 1 92 ? 4.409 1.578 -1.146 1.00 72.56 92 ALA A CA 1
ATOM 665 C C . ALA A 1 92 ? 5.802 1.133 -0.690 1.00 72.56 92 ALA A C 1
ATOM 667 O O . ALA A 1 92 ? 6.432 0.313 -1.357 1.00 72.56 92 ALA A O 1
ATOM 668 N N . LEU A 1 93 ? 6.231 1.578 0.493 1.00 76.44 93 LEU A N 1
ATOM 669 C CA . LEU A 1 93 ? 7.489 1.166 1.109 1.00 76.44 93 LEU A CA 1
ATOM 670 C C . LEU A 1 93 ? 7.565 -0.358 1.289 1.00 76.44 93 LEU A C 1
ATOM 672 O O . LEU A 1 93 ? 8.570 -0.980 0.950 1.00 76.44 93 LEU A O 1
ATOM 676 N N . ARG A 1 94 ? 6.488 -0.982 1.784 1.00 76.06 94 ARG A N 1
ATOM 677 C CA . ARG A 1 94 ? 6.426 -2.440 1.955 1.00 76.06 94 ARG A CA 1
ATOM 678 C C . ARG A 1 94 ? 6.483 -3.177 0.619 1.00 76.06 94 ARG A C 1
ATOM 680 O O . ARG A 1 94 ? 7.159 -4.199 0.546 1.00 76.06 94 ARG A O 1
ATOM 687 N N . ALA A 1 95 ? 5.790 -2.682 -0.406 1.00 75.56 95 ALA A N 1
ATOM 688 C CA . ALA A 1 95 ? 5.814 -3.281 -1.736 1.00 75.56 95 ALA A CA 1
ATOM 689 C C . ALA A 1 95 ? 7.219 -3.217 -2.354 1.00 75.56 95 ALA A C 1
ATOM 691 O O . ALA A 1 95 ? 7.699 -4.230 -2.853 1.00 75.56 95 ALA A O 1
ATOM 692 N N . ALA A 1 96 ? 7.899 -2.069 -2.251 1.00 75.00 96 ALA A N 1
ATOM 693 C CA . ALA A 1 96 ? 9.275 -1.906 -2.720 1.00 75.00 96 ALA A CA 1
ATOM 694 C C . ALA A 1 96 ? 10.243 -2.846 -1.987 1.00 75.00 96 ALA A C 1
ATOM 696 O O . ALA A 1 96 ? 10.999 -3.570 -2.625 1.00 75.00 96 ALA A O 1
ATOM 697 N N . LEU A 1 97 ? 10.153 -2.916 -0.655 1.00 80.38 97 LEU A N 1
ATOM 698 C CA . LEU A 1 97 ? 10.937 -3.843 0.164 1.00 80.38 97 LEU A CA 1
ATOM 699 C C . LEU A 1 97 ? 10.729 -5.294 -0.278 1.00 80.38 97 LEU A C 1
ATOM 701 O O . LEU A 1 97 ? 11.697 -6.006 -0.507 1.00 80.38 97 LEU A O 1
ATOM 705 N N . GLN A 1 98 ? 9.477 -5.733 -0.433 1.00 81.75 98 GLN A N 1
ATOM 706 C CA . GLN A 1 98 ? 9.178 -7.107 -0.843 1.00 81.75 98 GLN A CA 1
ATOM 707 C C . GLN A 1 98 ? 9.650 -7.416 -2.263 1.00 81.75 98 GLN A C 1
ATOM 709 O O . GLN A 1 98 ? 10.119 -8.524 -2.498 1.00 81.75 98 GLN A O 1
ATOM 714 N N . ALA A 1 99 ? 9.541 -6.459 -3.186 1.00 79.56 99 ALA A N 1
ATOM 715 C CA . ALA A 1 99 ? 10.055 -6.610 -4.541 1.00 79.56 99 ALA A CA 1
ATOM 716 C C . ALA A 1 99 ? 11.582 -6.762 -4.541 1.00 79.56 99 ALA A C 1
ATOM 718 O O . ALA A 1 99 ? 12.092 -7.678 -5.176 1.00 79.56 99 ALA A O 1
ATOM 719 N N . LEU A 1 100 ? 12.290 -5.943 -3.756 1.00 81.69 100 LEU A N 1
ATOM 720 C CA . LEU A 1 100 ? 13.737 -6.063 -3.583 1.00 81.69 100 LEU A CA 1
ATOM 721 C C . LEU A 1 100 ? 14.109 -7.398 -2.915 1.00 81.69 100 LEU A C 1
ATOM 723 O O . LEU A 1 100 ? 14.987 -8.122 -3.363 1.00 81.69 100 LEU A O 1
ATOM 727 N N . THR A 1 101 ? 13.422 -7.818 -1.858 1.00 82.88 101 THR A N 1
ATOM 728 C CA . THR A 1 101 ? 13.750 -9.104 -1.221 1.00 82.88 101 THR A CA 1
ATOM 729 C C . THR A 1 101 ? 13.425 -10.317 -2.106 1.00 82.88 101 THR A C 1
ATOM 731 O O . THR A 1 101 ? 13.980 -11.387 -1.871 1.00 82.88 101 THR A O 1
ATOM 734 N N . ALA A 1 102 ? 12.554 -10.184 -3.113 1.00 82.62 102 ALA A N 1
ATOM 735 C CA . ALA A 1 102 ? 12.140 -11.307 -3.953 1.00 82.62 102 ALA A CA 1
ATOM 736 C C . ALA A 1 102 ? 13.266 -11.864 -4.840 1.00 82.62 102 ALA A C 1
ATOM 738 O O . ALA A 1 102 ? 13.270 -13.064 -5.100 1.00 82.62 102 ALA A O 1
ATOM 739 N N . ASP A 1 103 ? 14.197 -11.021 -5.292 1.00 81.94 103 ASP A N 1
ATOM 740 C CA . ASP A 1 103 ? 15.320 -11.426 -6.143 1.00 81.94 103 ASP A CA 1
ATOM 741 C C . ASP A 1 103 ? 16.524 -10.500 -5.908 1.00 81.94 103 ASP A C 1
ATOM 743 O O . ASP A 1 103 ? 16.366 -9.279 -5.827 1.00 81.94 103 ASP A O 1
ATOM 747 N N . SER A 1 104 ? 17.731 -11.058 -5.784 1.00 82.25 104 SER A N 1
ATOM 748 C CA . SER A 1 104 ? 18.960 -10.296 -5.523 1.00 82.25 104 SER A CA 1
ATOM 749 C C . SER A 1 104 ? 19.363 -9.353 -6.660 1.00 82.25 104 SER A C 1
ATOM 751 O O . SER A 1 104 ? 20.064 -8.379 -6.400 1.00 82.25 104 SER A O 1
ATOM 753 N N . ASN A 1 105 ? 18.901 -9.606 -7.886 1.00 86.19 105 ASN A N 1
ATOM 754 C CA . ASN A 1 105 ? 19.219 -8.827 -9.085 1.00 86.19 105 ASN A CA 1
ATOM 755 C C . ASN A 1 105 ? 18.242 -7.668 -9.332 1.00 86.19 105 ASN A C 1
ATOM 757 O O . ASN A 1 105 ? 18.280 -7.041 -10.386 1.00 86.19 105 ASN A O 1
ATOM 761 N N . THR A 1 106 ? 17.338 -7.389 -8.392 1.00 90.06 106 THR A N 1
ATOM 762 C CA . THR A 1 106 ? 16.398 -6.268 -8.511 1.00 90.06 106 THR A CA 1
ATOM 763 C C . THR A 1 106 ? 16.935 -5.022 -7.825 1.00 90.06 106 THR A C 1
ATOM 765 O O . THR A 1 106 ? 17.397 -5.078 -6.683 1.00 90.06 106 THR A O 1
ATOM 768 N N . GLU A 1 107 ? 16.803 -3.877 -8.483 1.00 92.19 107 GLU A N 1
ATOM 769 C CA . GLU A 1 107 ? 17.106 -2.565 -7.917 1.00 92.19 107 GLU A CA 1
ATOM 770 C C . GLU A 1 107 ? 15.874 -1.657 -7.945 1.00 92.19 107 GLU A C 1
ATOM 772 O O . GLU A 1 107 ? 14.988 -1.777 -8.796 1.00 92.19 107 GLU A O 1
ATOM 777 N N . LEU A 1 108 ? 15.803 -0.730 -6.993 1.00 94.19 108 LEU A N 1
ATOM 778 C CA . LEU A 1 108 ? 14.819 0.337 -7.015 1.00 94.19 108 LEU A CA 1
ATOM 779 C C . LEU A 1 108 ? 15.347 1.464 -7.900 1.00 94.19 108 LEU A C 1
ATOM 781 O O . LEU A 1 108 ? 16.240 2.195 -7.486 1.00 94.19 108 LEU A O 1
ATOM 785 N N . TRP A 1 109 ? 14.771 1.590 -9.094 1.00 95.69 109 TRP A N 1
ATOM 786 C CA . TRP A 1 109 ? 15.242 2.504 -10.137 1.00 95.69 109 TRP A CA 1
ATOM 787 C C . TRP A 1 109 ? 14.654 3.922 -10.062 1.00 95.69 109 TRP A C 1
ATOM 789 O O . TRP A 1 109 ? 15.343 4.903 -10.329 1.00 95.69 109 TRP A O 1
ATOM 799 N N . ALA A 1 110 ? 13.366 4.050 -9.738 1.00 97.00 110 ALA A N 1
ATOM 800 C CA . ALA A 1 110 ? 12.656 5.327 -9.724 1.00 97.00 110 ALA A CA 1
ATOM 801 C C . ALA A 1 110 ? 11.509 5.310 -8.709 1.00 97.00 110 ALA A C 1
ATOM 803 O O . ALA A 1 110 ? 10.933 4.257 -8.424 1.00 97.00 110 ALA A O 1
ATOM 804 N N . MET A 1 111 ? 11.149 6.485 -8.191 1.00 95.94 111 MET A N 1
ATOM 805 C CA . MET A 1 111 ? 10.054 6.641 -7.232 1.00 95.94 111 MET A CA 1
ATOM 806 C C . MET A 1 111 ? 9.137 7.801 -7.622 1.00 95.94 111 MET A C 1
ATOM 808 O O . MET A 1 111 ? 9.591 8.826 -8.130 1.00 95.94 111 MET A O 1
ATOM 812 N N . GLY A 1 112 ? 7.838 7.645 -7.361 1.00 94.94 112 GLY A N 1
ATOM 813 C CA . GLY A 1 112 ? 6.848 8.683 -7.626 1.00 94.94 112 GLY A CA 1
ATOM 814 C C . GLY A 1 112 ? 5.739 8.700 -6.584 1.00 94.94 112 GLY A C 1
ATOM 815 O O . GLY A 1 112 ? 5.168 7.657 -6.269 1.00 94.94 112 GLY A O 1
ATOM 816 N N . ASP A 1 113 ? 5.455 9.884 -6.053 1.00 92.44 113 ASP A N 1
ATOM 817 C CA . ASP A 1 113 ? 4.357 10.150 -5.123 1.00 92.44 113 ASP A CA 1
ATOM 818 C C . ASP A 1 113 ? 3.893 11.601 -5.313 1.00 92.44 113 ASP A C 1
ATOM 820 O O . ASP A 1 113 ? 4.615 12.439 -5.844 1.00 92.44 113 ASP A O 1
ATOM 824 N N . VAL A 1 114 ? 2.683 11.931 -4.874 1.00 90.31 114 VAL A N 1
ATOM 825 C CA . VAL A 1 114 ? 2.222 13.325 -4.867 1.00 90.31 114 VAL A CA 1
ATOM 826 C C . VAL A 1 114 ? 2.995 14.138 -3.818 1.00 90.31 114 VAL A C 1
ATOM 828 O O . VAL A 1 114 ? 3.190 15.338 -3.999 1.00 90.31 114 VAL A O 1
ATOM 831 N N . PHE A 1 115 ? 3.471 13.484 -2.756 1.00 88.00 115 PHE A N 1
ATOM 832 C CA . PHE A 1 115 ? 4.099 14.098 -1.591 1.00 88.00 115 PHE A CA 1
ATOM 833 C C . PHE A 1 115 ? 5.612 13.822 -1.550 1.00 88.00 115 PHE A C 1
ATOM 835 O O . PHE A 1 115 ? 6.050 12.694 -1.316 1.00 88.00 115 PHE A O 1
ATOM 842 N N . GLY A 1 116 ? 6.428 14.861 -1.761 1.00 88.00 116 GLY A N 1
ATOM 843 C CA . GLY A 1 116 ? 7.894 14.740 -1.778 1.00 88.00 116 GLY A CA 1
ATOM 844 C C . GLY A 1 116 ? 8.496 14.272 -0.448 1.00 88.00 116 GLY A C 1
ATOM 845 O O . GLY A 1 116 ? 9.374 13.415 -0.436 1.00 88.00 116 GLY A O 1
ATOM 846 N N . ASP A 1 117 ? 7.946 14.722 0.682 1.00 87.94 117 ASP A N 1
ATOM 847 C CA . ASP A 1 117 ? 8.370 14.302 2.026 1.00 87.94 117 ASP A CA 1
ATOM 848 C C . ASP A 1 117 ? 8.216 12.786 2.244 1.00 87.94 117 ASP A C 1
ATOM 850 O O . ASP A 1 117 ? 9.034 12.145 2.917 1.00 87.94 117 ASP A O 1
ATOM 854 N N . LYS A 1 118 ? 7.182 12.185 1.639 1.00 86.00 118 LYS A N 1
ATOM 855 C CA . LYS A 1 118 ? 6.945 10.737 1.683 1.00 86.00 118 LYS A CA 1
ATOM 856 C C . LYS A 1 118 ? 7.972 9.972 0.859 1.00 86.00 118 LYS A C 1
ATOM 858 O O . LYS A 1 118 ? 8.378 8.890 1.294 1.00 86.00 118 LYS A O 1
ATOM 863 N N . LEU A 1 119 ? 8.405 10.522 -0.278 1.00 89.06 119 LEU A N 1
ATOM 864 C CA . LEU A 1 119 ? 9.464 9.937 -1.102 1.00 89.06 119 LEU A CA 1
ATOM 865 C C . LEU A 1 119 ? 10.782 9.896 -0.340 1.00 89.06 119 LEU A C 1
ATOM 867 O O . LEU A 1 119 ? 11.333 8.811 -0.166 1.00 89.06 119 LEU A O 1
ATOM 871 N N . ASP A 1 120 ? 11.226 11.034 0.192 1.00 89.56 120 ASP A N 1
ATOM 872 C CA . ASP A 1 120 ? 12.512 11.133 0.890 1.00 89.56 120 ASP A CA 1
ATOM 873 C C . ASP A 1 120 ? 12.548 10.244 2.140 1.00 89.56 120 ASP A C 1
ATOM 875 O O . ASP A 1 120 ? 13.523 9.532 2.397 1.00 89.56 120 ASP A O 1
ATOM 879 N N . THR A 1 121 ? 11.447 10.210 2.900 1.00 89.38 121 THR A N 1
ATOM 880 C CA . THR A 1 121 ? 11.321 9.322 4.065 1.00 89.38 121 THR A CA 1
ATOM 881 C C . THR A 1 121 ? 11.407 7.847 3.662 1.00 89.38 121 THR A C 1
ATOM 883 O O . THR A 1 121 ? 12.054 7.050 4.346 1.00 89.38 121 THR A O 1
ATOM 886 N N . SER A 1 122 ? 10.752 7.469 2.561 1.00 88.19 122 SER A N 1
ATOM 887 C CA . SER A 1 122 ? 10.717 6.083 2.087 1.00 88.19 122 SER A CA 1
ATOM 888 C C . SER A 1 122 ? 12.066 5.647 1.518 1.00 88.19 122 SER A C 1
ATOM 890 O O . SER A 1 122 ? 12.537 4.564 1.859 1.00 88.19 122 SER A O 1
ATOM 892 N N . GLU A 1 123 ? 12.717 6.497 0.723 1.00 90.31 123 GLU A N 1
ATOM 893 C CA . GLU A 1 123 ? 14.060 6.262 0.185 1.00 90.31 123 GLU A CA 1
ATOM 894 C C . GLU A 1 123 ? 15.069 6.067 1.319 1.00 90.31 123 GLU A C 1
ATOM 896 O O . GLU A 1 123 ? 15.766 5.053 1.355 1.00 90.31 123 GLU A O 1
ATOM 901 N N . LYS A 1 124 ? 15.077 6.965 2.315 1.00 90.75 124 LYS A N 1
ATOM 902 C CA . LYS A 1 124 ? 15.943 6.838 3.494 1.00 90.75 124 LYS A CA 1
ATOM 903 C C . LYS A 1 124 ? 15.690 5.536 4.254 1.00 90.75 124 LYS A C 1
ATOM 905 O O . LYS A 1 124 ? 16.636 4.880 4.689 1.00 90.75 124 LYS A O 1
ATOM 910 N N . SER A 1 125 ? 14.423 5.148 4.416 1.00 89.38 125 SER A N 1
ATOM 911 C CA . SER A 1 125 ? 14.070 3.896 5.089 1.00 89.38 125 SER A CA 1
ATOM 912 C C . SER A 1 125 ? 14.539 2.663 4.314 1.00 89.38 125 SER A C 1
ATOM 914 O O . SER A 1 125 ? 14.963 1.698 4.946 1.00 89.38 125 SER A O 1
ATOM 916 N N . LEU A 1 126 ? 14.455 2.668 2.981 1.00 88.69 126 LEU A N 1
ATOM 917 C CA . LEU A 1 126 ? 14.941 1.565 2.146 1.00 88.69 126 LEU A CA 1
ATOM 918 C C . LEU A 1 126 ? 16.467 1.519 2.131 1.00 88.69 126 LEU A C 1
ATOM 920 O O . LEU A 1 126 ? 17.037 0.454 2.344 1.00 88.69 126 LEU A O 1
ATOM 924 N N . GLY A 1 127 ? 17.131 2.666 1.981 1.00 89.19 127 GLY A N 1
ATOM 925 C CA . GLY A 1 127 ? 18.589 2.757 2.041 1.00 89.19 127 GLY A CA 1
ATOM 926 C C . GLY A 1 127 ? 19.151 2.228 3.364 1.00 89.19 127 GLY A C 1
ATOM 927 O O . GLY A 1 127 ? 20.143 1.508 3.369 1.00 89.19 127 GLY A O 1
ATOM 928 N N . ALA A 1 128 ? 18.473 2.491 4.486 1.00 89.81 128 ALA A N 1
ATOM 929 C CA . ALA A 1 128 ? 18.856 1.931 5.781 1.00 89.81 128 ALA A CA 1
ATOM 930 C C . ALA A 1 128 ? 18.704 0.399 5.849 1.00 89.81 128 ALA A C 1
ATOM 932 O O . ALA A 1 128 ? 19.534 -0.268 6.461 1.00 89.81 128 ALA A O 1
ATOM 933 N N . GLN A 1 129 ? 17.665 -0.167 5.227 1.00 87.19 129 GLN A N 1
ATOM 934 C CA . GLN A 1 129 ? 17.436 -1.617 5.214 1.00 87.19 129 GLN A CA 1
ATOM 935 C C . GLN A 1 129 ? 18.396 -2.371 4.292 1.00 87.19 129 GLN A C 1
ATOM 937 O O . GLN A 1 129 ? 18.751 -3.509 4.586 1.00 87.19 129 GLN A O 1
ATOM 942 N N . PHE A 1 130 ? 18.828 -1.739 3.201 1.00 87.69 130 PHE A N 1
ATOM 943 C CA . PHE A 1 130 ? 19.748 -2.317 2.221 1.00 87.69 130 PHE A CA 1
ATOM 944 C C . PHE A 1 130 ? 21.157 -1.711 2.312 1.00 87.69 130 PHE A C 1
ATOM 946 O O . PHE A 1 130 ? 21.887 -1.699 1.327 1.00 87.69 130 PHE A O 1
ATOM 953 N N . LYS A 1 131 ? 21.569 -1.234 3.497 1.00 87.62 131 LYS A N 1
ATOM 954 C CA . LYS A 1 131 ? 22.871 -0.575 3.715 1.00 87.62 131 LYS A CA 1
ATOM 955 C C . LYS A 1 131 ? 24.067 -1.434 3.279 1.00 87.62 131 LYS A C 1
ATOM 957 O O . LYS A 1 131 ? 25.012 -0.914 2.700 1.00 87.62 131 LYS A O 1
ATOM 962 N N . GLU A 1 132 ? 23.990 -2.743 3.509 1.00 87.50 132 GLU A N 1
ATOM 963 C CA . GLU A 1 132 ? 25.024 -3.718 3.122 1.00 87.50 132 GLU A CA 1
ATOM 964 C C . GLU A 1 132 ? 24.985 -4.081 1.621 1.00 87.50 132 GLU A C 1
ATOM 966 O O . GLU A 1 132 ? 25.796 -4.869 1.145 1.00 87.50 132 GLU A O 1
ATOM 971 N N . GLN A 1 133 ? 24.026 -3.540 0.859 1.00 84.94 133 GLN A N 1
ATOM 972 C CA . GLN A 1 133 ? 23.850 -3.783 -0.575 1.00 84.94 133 GLN A CA 1
ATOM 973 C C . GLN A 1 133 ? 23.576 -2.447 -1.309 1.00 84.94 133 GLN A C 1
ATOM 975 O O . GLN A 1 133 ? 22.452 -2.191 -1.748 1.00 84.94 133 GLN A O 1
ATOM 980 N N . PRO A 1 134 ? 24.587 -1.572 -1.469 1.00 75.25 134 PRO A N 1
ATOM 981 C CA . PRO A 1 134 ? 24.401 -0.196 -1.951 1.00 75.25 134 PRO A CA 1
ATOM 982 C C . PRO A 1 134 ? 23.852 -0.073 -3.386 1.00 75.25 134 PRO A C 1
ATOM 984 O O . PRO A 1 134 ? 23.360 0.987 -3.751 1.00 75.25 134 PRO A O 1
ATOM 987 N N . GLY A 1 135 ? 23.863 -1.147 -4.185 1.00 83.81 135 GLY A N 1
ATOM 988 C CA . GLY A 1 135 ? 23.250 -1.184 -5.522 1.00 83.81 135 GLY A CA 1
ATOM 989 C C . GLY A 1 135 ? 21.744 -1.480 -5.540 1.00 83.81 135 GLY A C 1
ATOM 990 O O . GLY A 1 135 ? 21.132 -1.451 -6.598 1.00 83.81 135 GLY A O 1
ATOM 991 N N . ARG A 1 136 ? 21.115 -1.782 -4.395 1.00 88.62 136 ARG A N 1
ATOM 992 C CA . ARG A 1 136 ? 19.686 -2.158 -4.354 1.00 88.62 136 ARG A CA 1
ATOM 993 C C . ARG A 1 136 ? 18.747 -0.959 -4.423 1.00 88.62 136 ARG A C 1
ATOM 995 O O . ARG A 1 136 ? 17.597 -1.113 -4.824 1.00 88.62 136 ARG A O 1
ATOM 1002 N N . VAL A 1 137 ? 19.213 0.219 -4.011 1.00 91.56 137 VAL A N 1
ATOM 1003 C CA . VAL A 1 137 ? 18.438 1.467 -4.004 1.00 91.56 137 VAL A CA 1
ATOM 1004 C C . VAL A 1 137 ? 19.159 2.482 -4.884 1.00 91.56 137 VAL A C 1
ATOM 1006 O O . VAL A 1 137 ? 20.014 3.226 -4.417 1.00 91.56 137 VAL A O 1
ATOM 1009 N N . ASN A 1 138 ? 18.819 2.486 -6.171 1.00 92.00 138 ASN A N 1
ATOM 1010 C CA . ASN A 1 138 ? 19.468 3.278 -7.211 1.00 92.00 138 ASN A CA 1
ATOM 1011 C C . ASN A 1 138 ? 18.462 4.264 -7.822 1.00 92.00 138 ASN A C 1
ATOM 1013 O O . ASN A 1 138 ? 18.068 4.153 -8.983 1.00 92.00 138 ASN A O 1
ATOM 1017 N N . VAL A 1 139 ? 17.996 5.212 -7.009 1.00 92.62 139 VAL A N 1
ATOM 1018 C CA . VAL A 1 139 ? 16.960 6.173 -7.416 1.00 92.62 139 VAL A CA 1
ATOM 1019 C C . VAL A 1 139 ? 17.582 7.460 -7.964 1.00 92.62 139 VAL A C 1
ATOM 1021 O O . VAL A 1 139 ? 17.213 7.907 -9.050 1.00 92.62 139 VAL A O 1
ATOM 1024 N N . GLY A 1 140 ? 18.553 8.041 -7.250 1.00 89.25 140 GLY A N 1
ATOM 1025 C CA . GLY A 1 140 ? 19.201 9.297 -7.647 1.00 89.25 140 GLY A CA 1
ATOM 1026 C C . GLY A 1 140 ? 18.181 10.415 -7.897 1.00 89.25 140 GLY A C 1
ATOM 1027 O O . GLY A 1 140 ? 17.251 10.607 -7.114 1.00 89.25 140 GLY A O 1
ATOM 1028 N N . ASP A 1 141 ? 18.311 11.107 -9.031 1.00 92.31 141 ASP A N 1
ATOM 1029 C CA . ASP A 1 141 ? 17.406 12.198 -9.424 1.00 92.31 141 ASP A CA 1
ATOM 1030 C C . ASP A 1 141 ? 16.045 11.713 -9.966 1.00 92.31 141 ASP A C 1
ATOM 1032 O O . ASP A 1 141 ? 15.165 12.521 -10.263 1.00 92.31 141 ASP A O 1
ATOM 1036 N N . ARG A 1 142 ? 15.816 10.393 -10.082 1.00 95.88 142 ARG A N 1
ATOM 1037 C CA . ARG A 1 142 ? 14.561 9.801 -10.597 1.00 95.88 142 ARG A CA 1
ATOM 1038 C C . ARG A 1 142 ? 13.463 9.752 -9.527 1.00 95.88 142 ARG A C 1
ATOM 1040 O O . ARG A 1 142 ? 12.775 8.739 -9.352 1.00 95.88 142 ARG A O 1
ATOM 1047 N N . LYS A 1 143 ? 13.301 10.865 -8.810 1.00 95.62 143 LYS A N 1
ATOM 1048 C CA . LYS A 1 143 ? 12.241 11.112 -7.829 1.00 95.62 143 LYS A CA 1
ATOM 1049 C C . LYS A 1 143 ? 11.255 12.113 -8.399 1.00 95.62 143 LYS A C 1
ATOM 1051 O O . LYS A 1 143 ? 11.585 13.272 -8.627 1.00 95.62 143 LYS A O 1
ATOM 1056 N N . PHE A 1 144 ? 10.030 11.660 -8.620 1.00 95.88 144 PHE A N 1
ATOM 1057 C CA . PHE A 1 144 ? 9.020 12.455 -9.303 1.00 95.88 144 PHE A CA 1
ATOM 1058 C C . PHE A 1 144 ? 7.878 12.807 -8.359 1.00 95.88 144 PHE A C 1
ATOM 1060 O O . PHE A 1 144 ? 7.228 11.925 -7.802 1.00 95.88 144 PHE A O 1
ATOM 1067 N N . THR A 1 145 ? 7.602 14.100 -8.214 1.00 94.62 145 THR A N 1
ATOM 1068 C CA . THR A 1 145 ? 6.470 14.600 -7.431 1.00 94.62 145 THR A CA 1
ATOM 1069 C C . THR A 1 145 ? 5.321 15.058 -8.325 1.00 94.62 145 THR A C 1
ATOM 1071 O O . THR A 1 145 ? 5.516 15.364 -9.504 1.00 94.62 145 THR A O 1
ATOM 1074 N N . GLY A 1 146 ? 4.110 15.085 -7.764 1.00 90.25 146 GLY A N 1
ATOM 1075 C CA . GLY A 1 146 ? 2.897 15.553 -8.441 1.00 90.25 146 GLY A CA 1
ATOM 1076 C C . GLY A 1 146 ? 1.964 14.436 -8.918 1.00 90.25 146 GLY A C 1
ATOM 1077 O O . GLY A 1 146 ? 2.266 13.245 -8.821 1.00 90.25 146 GLY A O 1
ATOM 1078 N N . LEU A 1 147 ? 0.791 14.826 -9.426 1.00 90.44 147 LEU A N 1
ATOM 1079 C CA . LEU A 1 147 ? -0.235 13.892 -9.918 1.00 90.44 147 LEU A CA 1
ATOM 1080 C C . LEU A 1 147 ? 0.188 13.152 -11.197 1.00 90.44 147 LEU A C 1
ATOM 1082 O O . LEU A 1 147 ? -0.339 12.083 -11.485 1.00 90.44 147 LEU A O 1
ATOM 1086 N N . ASP A 1 148 ? 1.146 13.700 -11.942 1.00 93.50 148 ASP A N 1
ATOM 1087 C CA . ASP A 1 148 ? 1.733 13.124 -13.154 1.00 93.50 148 ASP A CA 1
ATOM 1088 C C . ASP A 1 148 ? 2.979 12.259 -12.872 1.00 93.50 148 ASP A C 1
ATOM 1090 O O . ASP A 1 148 ? 3.550 11.665 -13.788 1.00 93.50 148 ASP A O 1
ATOM 1094 N N . SER A 1 149 ? 3.396 12.137 -11.604 1.00 95.44 149 SER A N 1
ATOM 1095 C CA . SER A 1 149 ? 4.587 11.377 -11.192 1.00 95.44 149 SER A CA 1
ATOM 1096 C C . SER A 1 149 ? 4.597 9.937 -11.708 1.00 95.44 149 SER A C 1
ATOM 1098 O O . SER A 1 149 ? 5.641 9.442 -12.125 1.00 95.44 149 SER A O 1
ATOM 1100 N N . TYR A 1 150 ? 3.439 9.271 -11.759 1.00 94.88 150 TYR A N 1
ATOM 1101 C CA . TYR A 1 150 ? 3.331 7.901 -12.266 1.00 94.88 150 TYR A CA 1
ATOM 1102 C C . TYR A 1 150 ? 3.767 7.778 -13.735 1.00 94.88 150 TYR A C 1
ATOM 1104 O O . TYR A 1 150 ? 4.408 6.792 -14.091 1.00 94.88 150 TYR A O 1
ATOM 1112 N N . GLN A 1 151 ? 3.477 8.775 -14.580 1.00 96.69 151 GLN A N 1
ATOM 1113 C CA . GLN A 1 151 ? 3.889 8.775 -15.989 1.00 96.69 151 GLN A CA 1
ATOM 1114 C C . GLN A 1 151 ? 5.407 8.913 -16.101 1.00 96.69 151 GLN A C 1
ATOM 1116 O O . GLN A 1 151 ? 6.036 8.186 -16.866 1.00 96.69 151 GLN A O 1
ATOM 1121 N N . LYS A 1 152 ? 6.000 9.787 -15.280 1.00 97.31 152 LYS A N 1
ATOM 1122 C CA . LYS A 1 152 ? 7.454 9.991 -15.216 1.00 97.31 152 LYS A CA 1
ATOM 1123 C C . LYS A 1 152 ? 8.180 8.738 -14.723 1.00 97.31 152 LYS A C 1
ATOM 1125 O O . LYS A 1 152 ? 9.173 8.339 -15.321 1.00 97.31 152 LYS A O 1
ATOM 1130 N N . VAL A 1 153 ? 7.645 8.052 -13.705 1.00 97.06 153 VAL A N 1
ATOM 1131 C CA . VAL A 1 153 ? 8.176 6.754 -13.247 1.00 97.06 153 VAL A CA 1
ATOM 1132 C C . VAL A 1 153 ? 8.103 5.709 -14.361 1.00 97.06 153 VAL A C 1
ATOM 1134 O O . VAL A 1 153 ? 9.084 5.012 -14.599 1.00 97.06 153 VAL A O 1
ATOM 1137 N N . ILE A 1 154 ? 6.984 5.612 -15.084 1.00 96.88 154 ILE A N 1
ATOM 1138 C CA . ILE A 1 154 ? 6.838 4.670 -16.207 1.00 96.88 154 ILE A CA 1
ATOM 1139 C C . ILE A 1 154 ? 7.850 4.975 -17.326 1.00 96.88 154 ILE A C 1
ATOM 1141 O O . ILE A 1 154 ? 8.445 4.054 -17.888 1.00 96.88 154 ILE A O 1
ATOM 1145 N N . ALA A 1 155 ? 8.077 6.258 -17.618 1.00 96.69 155 ALA A N 1
ATOM 1146 C CA . ALA A 1 155 ? 9.023 6.722 -18.630 1.00 96.69 155 ALA A CA 1
ATOM 1147 C C . ALA A 1 155 ? 10.496 6.659 -18.185 1.00 96.69 155 ALA A C 1
ATOM 1149 O O . ALA A 1 155 ? 11.384 6.786 -19.021 1.00 96.69 155 ALA A O 1
ATOM 1150 N N . SER A 1 156 ? 10.771 6.439 -16.895 1.00 96.12 156 SER A N 1
ATOM 1151 C CA . SER A 1 156 ? 12.128 6.482 -16.331 1.00 96.12 156 SER A CA 1
ATOM 1152 C C . SER A 1 156 ? 13.061 5.376 -16.828 1.00 96.12 156 SER A C 1
ATOM 1154 O O . SER A 1 156 ? 14.264 5.470 -16.610 1.00 96.12 156 SER A O 1
ATOM 1156 N N . GLY A 1 157 ? 12.523 4.324 -17.451 1.00 92.69 157 GLY A N 1
ATOM 1157 C CA . GLY A 1 157 ? 13.278 3.141 -17.871 1.00 92.69 157 GLY A CA 1
ATOM 1158 C C . GLY A 1 157 ? 12.999 1.884 -17.045 1.00 92.69 157 GLY A C 1
ATOM 1159 O O . GLY A 1 157 ? 13.396 0.812 -17.472 1.00 92.69 157 GLY A O 1
ATOM 1160 N N . ALA A 1 158 ? 12.246 1.970 -15.942 1.00 94.75 158 ALA A N 1
ATOM 1161 C CA . ALA A 1 158 ? 11.910 0.807 -15.110 1.00 94.75 158 ALA A CA 1
ATOM 1162 C C . ALA A 1 158 ? 11.194 -0.313 -15.896 1.00 94.75 158 ALA A C 1
ATOM 1164 O O . ALA A 1 158 ? 10.286 -0.035 -16.686 1.00 94.75 158 ALA A O 1
ATOM 1165 N N . ASP A 1 159 ? 11.554 -1.575 -15.648 1.00 93.50 159 ASP A N 1
ATOM 1166 C CA . ASP A 1 159 ? 10.946 -2.753 -16.294 1.00 93.50 159 ASP A CA 1
ATOM 1167 C C . ASP A 1 159 ? 9.633 -3.186 -15.630 1.00 93.50 159 ASP A C 1
ATOM 1169 O O . ASP A 1 159 ? 8.656 -3.549 -16.296 1.00 93.50 159 ASP A O 1
ATOM 1173 N N . VAL A 1 160 ? 9.611 -3.123 -14.294 1.00 94.44 160 VAL A N 1
ATOM 1174 C CA . VAL A 1 160 ? 8.483 -3.512 -13.445 1.00 94.44 160 VAL A CA 1
ATOM 1175 C C . VAL A 1 160 ? 7.977 -2.297 -12.674 1.00 94.44 160 VAL A C 1
ATOM 1177 O O . VAL A 1 160 ? 8.725 -1.643 -11.953 1.00 94.44 160 VAL A O 1
ATOM 1180 N N . ILE A 1 161 ? 6.679 -2.019 -12.782 1.00 95.81 161 ILE A N 1
ATOM 1181 C CA . ILE A 1 161 ? 6.013 -0.911 -12.098 1.00 95.81 161 ILE A CA 1
ATOM 1182 C C . ILE A 1 161 ? 5.236 -1.439 -10.893 1.00 95.81 161 ILE A C 1
ATOM 1184 O O . ILE A 1 161 ? 4.359 -2.296 -11.027 1.00 95.81 161 ILE A O 1
ATOM 1188 N N . LEU A 1 162 ? 5.530 -0.896 -9.708 1.00 93.19 162 LEU A N 1
ATOM 1189 C CA . LEU A 1 162 ? 4.817 -1.201 -8.467 1.00 93.19 162 LEU A CA 1
ATOM 1190 C C . LEU A 1 162 ? 3.737 -0.141 -8.202 1.00 93.19 162 LEU A C 1
ATOM 1192 O O . LEU A 1 162 ? 4.022 0.983 -7.795 1.00 93.19 162 LEU A O 1
ATOM 1196 N N . LEU A 1 163 ? 2.468 -0.496 -8.396 1.00 91.38 163 LEU A N 1
ATOM 1197 C CA . LEU A 1 163 ? 1.330 0.399 -8.184 1.00 91.38 163 LEU A CA 1
ATOM 1198 C C . LEU A 1 163 ? 0.751 0.252 -6.775 1.00 91.38 163 LEU A C 1
ATOM 1200 O O . LEU A 1 163 ? -0.220 -0.476 -6.547 1.00 91.38 163 LEU A O 1
ATOM 1204 N N . ALA A 1 164 ? 1.317 1.005 -5.831 1.00 86.94 164 ALA A N 1
ATOM 1205 C CA . ALA A 1 164 ? 0.860 1.062 -4.440 1.00 86.94 164 ALA A CA 1
ATOM 1206 C C . ALA A 1 164 ? -0.018 2.286 -4.098 1.00 86.94 164 ALA A C 1
ATOM 1208 O O . ALA A 1 164 ? -0.580 2.335 -3.003 1.00 86.94 164 ALA A O 1
ATOM 1209 N N . ALA A 1 165 ? -0.232 3.209 -5.046 1.00 84.38 165 ALA A N 1
ATOM 1210 C CA . ALA A 1 165 ? -1.091 4.395 -4.904 1.00 84.38 165 ALA A CA 1
ATOM 1211 C C . ALA A 1 165 ? -2.531 4.057 -4.451 1.00 84.38 165 ALA A C 1
ATOM 1213 O O . ALA A 1 165 ? -2.961 2.919 -4.630 1.00 84.38 165 ALA A O 1
ATOM 1214 N N . PRO A 1 166 ? -3.325 4.997 -3.901 1.00 80.94 166 PRO A N 1
ATOM 1215 C CA . PRO A 1 166 ? -4.700 4.717 -3.480 1.00 80.94 166 PRO A CA 1
ATOM 1216 C C . PRO A 1 166 ? -5.553 4.075 -4.589 1.00 80.94 166 PRO A C 1
ATOM 1218 O O . PRO A 1 166 ? -5.440 4.423 -5.763 1.00 80.94 166 PRO A O 1
ATOM 1221 N N . GLY A 1 167 ? -6.450 3.151 -4.220 1.00 73.62 167 GLY A N 1
ATOM 1222 C CA . GLY A 1 167 ? -7.171 2.290 -5.176 1.00 73.62 167 GLY A CA 1
ATOM 1223 C C . GLY A 1 167 ? -8.043 3.009 -6.216 1.00 73.62 167 GLY A C 1
ATOM 1224 O O . GLY A 1 167 ? -8.395 2.400 -7.219 1.00 73.62 167 GLY A O 1
ATOM 1225 N N . GLY A 1 168 ? -8.372 4.288 -6.006 1.00 78.38 168 GLY A N 1
ATOM 1226 C CA . GLY A 1 168 ? -9.052 5.120 -7.005 1.00 78.38 168 GLY A CA 1
ATOM 1227 C C . GLY A 1 168 ? -8.174 5.493 -8.205 1.00 78.38 168 GLY A C 1
ATOM 1228 O O . GLY A 1 168 ? -8.690 5.613 -9.308 1.00 78.38 168 GLY A O 1
ATOM 1229 N N . PHE A 1 169 ? -6.857 5.606 -8.013 1.00 87.50 169 PHE A N 1
ATOM 1230 C CA . PHE A 1 169 ? -5.906 5.994 -9.063 1.00 87.50 169 PHE A CA 1
ATOM 1231 C C . PHE A 1 169 ? -5.325 4.794 -9.823 1.00 87.50 169 PHE A C 1
ATOM 1233 O O . PHE A 1 169 ? -4.853 4.929 -10.950 1.00 87.50 169 PHE A O 1
ATOM 1240 N N . ARG A 1 170 ? -5.385 3.593 -9.230 1.00 86.88 170 ARG A N 1
ATOM 1241 C CA . ARG A 1 170 ? -4.790 2.379 -9.809 1.00 86.88 170 ARG A CA 1
ATOM 1242 C C . ARG A 1 170 ? -5.306 2.014 -11.208 1.00 86.88 170 ARG A C 1
ATOM 1244 O O . ARG A 1 170 ? -4.457 1.611 -11.994 1.00 86.88 170 ARG A O 1
ATOM 1251 N N . PRO A 1 171 ? -6.597 2.168 -11.575 1.00 91.81 171 PRO A N 1
ATOM 1252 C CA . PRO A 1 171 ? -7.042 1.888 -12.944 1.00 91.81 171 PRO A CA 1
ATOM 1253 C C . PRO A 1 171 ? -6.324 2.751 -13.989 1.00 91.81 171 PRO A C 1
ATOM 1255 O O . PRO A 1 171 ? -5.832 2.228 -14.985 1.00 91.81 171 PRO A O 1
ATOM 1258 N N . LEU A 1 172 ? -6.198 4.056 -13.719 1.00 94.19 172 LEU A N 1
ATOM 1259 C CA . LEU A 1 172 ? -5.508 5.002 -14.596 1.00 94.19 172 LEU A CA 1
ATOM 1260 C C . LEU A 1 172 ? -4.019 4.654 -14.724 1.00 94.19 172 LEU A C 1
ATOM 1262 O O . LEU A 1 172 ? -3.497 4.544 -15.831 1.00 94.19 172 LEU A O 1
ATOM 1266 N N . HIS A 1 173 ? -3.345 4.433 -13.593 1.00 95.56 173 HIS A N 1
ATOM 1267 C CA . HIS A 1 173 ? -1.911 4.137 -13.588 1.00 95.56 173 HIS A CA 1
ATOM 1268 C C . HIS A 1 173 ? -1.608 2.777 -14.234 1.00 95.56 173 HIS A C 1
ATOM 1270 O O . HIS A 1 173 ? -0.612 2.637 -14.941 1.00 95.56 173 HIS A O 1
ATOM 1276 N N . LEU A 1 174 ? -2.476 1.780 -14.022 1.00 95.56 174 LEU A N 1
ATOM 1277 C CA . LEU A 1 174 ? -2.356 0.459 -14.633 1.00 95.56 174 LEU A CA 1
ATOM 1278 C C . LEU A 1 174 ? -2.448 0.547 -16.150 1.00 95.56 174 LEU A C 1
ATOM 1280 O O . LEU A 1 174 ? -1.613 -0.041 -16.834 1.00 95.56 174 LEU A O 1
ATOM 1284 N N . ARG A 1 175 ? -3.440 1.282 -16.666 1.00 96.31 175 ARG A N 1
ATOM 1285 C CA . ARG A 1 175 ? -3.606 1.449 -18.107 1.00 96.31 175 ARG A CA 1
ATOM 1286 C C . ARG A 1 175 ? -2.360 2.077 -18.724 1.00 96.31 175 ARG A C 1
ATOM 1288 O O . ARG A 1 175 ? -1.819 1.514 -19.666 1.00 96.31 175 ARG A O 1
ATOM 1295 N N . ALA A 1 176 ? -1.846 3.152 -18.127 1.00 97.12 176 ALA A N 1
ATOM 1296 C CA . ALA A 1 176 ? -0.625 3.805 -18.596 1.00 97.12 176 ALA A CA 1
ATOM 1297 C C . ALA A 1 176 ? 0.597 2.867 -18.596 1.00 97.12 176 ALA A C 1
ATOM 1299 O O . ALA A 1 176 ? 1.345 2.835 -19.570 1.00 97.12 176 ALA A O 1
ATOM 1300 N N . ALA A 1 177 ? 0.789 2.069 -17.540 1.00 97.31 177 ALA A N 1
ATOM 1301 C CA . ALA A 1 177 ? 1.915 1.137 -17.456 1.00 97.31 177 ALA A CA 1
ATOM 1302 C C . ALA A 1 177 ? 1.815 0.003 -18.495 1.00 97.31 177 ALA A C 1
ATOM 1304 O O . ALA A 1 177 ? 2.806 -0.342 -19.137 1.00 97.31 177 ALA A O 1
ATOM 1305 N N . VAL A 1 178 ? 0.614 -0.548 -18.704 1.00 97.06 178 VAL A N 1
ATOM 1306 C CA . VAL A 1 178 ? 0.356 -1.586 -19.717 1.00 97.06 178 VAL A CA 1
ATOM 1307 C C . VAL A 1 178 ? 0.487 -1.030 -21.137 1.00 97.06 178 VAL A C 1
ATOM 1309 O O . VAL A 1 178 ? 1.052 -1.685 -22.021 1.00 97.06 178 VAL A O 1
ATOM 1312 N N . ASP A 1 179 ? -0.003 0.183 -21.381 1.00 97.06 179 ASP A N 1
ATOM 1313 C CA . ASP A 1 179 ? 0.122 0.855 -22.674 1.00 97.06 179 ASP A CA 1
ATOM 1314 C C . ASP A 1 179 ? 1.601 1.112 -23.007 1.00 97.06 179 ASP A C 1
ATOM 1316 O O . ASP A 1 179 ? 2.023 0.825 -24.128 1.00 97.06 179 ASP A O 1
ATOM 1320 N N . ALA A 1 180 ? 2.413 1.463 -22.005 1.00 97.25 180 ALA A N 1
ATOM 1321 C CA . ALA A 1 180 ? 3.870 1.578 -22.106 1.00 97.25 180 ALA A CA 1
ATOM 1322 C C . ALA A 1 180 ? 4.632 0.234 -22.154 1.00 97.25 180 ALA A C 1
ATOM 1324 O O . ALA A 1 180 ? 5.859 0.230 -22.219 1.00 97.25 180 ALA A O 1
ATOM 1325 N N . GLY A 1 181 ? 3.940 -0.910 -22.114 1.00 96.88 181 GLY A N 1
ATOM 1326 C CA . GLY A 1 181 ? 4.573 -2.226 -22.242 1.00 96.88 181 GLY A CA 1
ATOM 1327 C C . GLY A 1 181 ? 5.332 -2.691 -20.997 1.00 96.88 181 GLY A C 1
ATOM 1328 O O . GLY A 1 181 ? 6.235 -3.512 -21.116 1.00 96.88 181 GLY A O 1
ATOM 1329 N N . LYS A 1 182 ? 5.004 -2.170 -19.810 1.00 97.06 182 LYS A N 1
ATOM 1330 C CA . LYS A 1 182 ? 5.696 -2.514 -18.562 1.00 97.06 182 LYS A CA 1
ATOM 1331 C C . LYS A 1 182 ? 5.057 -3.702 -17.851 1.00 97.06 182 LYS A C 1
ATOM 1333 O O . LYS A 1 182 ? 3.839 -3.891 -17.897 1.00 97.06 182 LYS A O 1
ATOM 1338 N N . HIS A 1 183 ? 5.866 -4.481 -17.138 1.00 95.88 183 HIS A N 1
ATOM 1339 C CA . HIS A 1 183 ? 5.351 -5.452 -16.175 1.00 95.88 183 HIS A CA 1
ATOM 1340 C C . HIS A 1 183 ? 4.780 -4.718 -14.964 1.00 95.88 183 HIS A C 1
ATOM 1342 O O . HIS A 1 183 ? 5.300 -3.678 -14.568 1.00 95.88 183 HIS A O 1
ATOM 1348 N N . VAL A 1 184 ? 3.701 -5.230 -14.370 1.00 93.69 184 VAL A N 1
ATOM 1349 C CA . VAL A 1 184 ? 2.995 -4.491 -13.314 1.00 93.69 184 VAL A CA 1
ATOM 1350 C C . VAL A 1 184 ? 2.685 -5.374 -12.118 1.00 93.69 184 VAL A C 1
ATOM 1352 O O . VAL A 1 184 ? 1.982 -6.380 -12.221 1.00 93.69 184 VAL A O 1
ATOM 1355 N N . PHE A 1 185 ? 3.136 -4.936 -10.947 1.00 90.50 185 PHE A N 1
ATOM 1356 C CA . PHE A 1 185 ? 2.548 -5.347 -9.683 1.00 90.50 185 PHE A CA 1
ATOM 1357 C C . PHE A 1 185 ? 1.555 -4.282 -9.229 1.00 90.50 185 PHE A C 1
ATOM 1359 O O . PHE A 1 185 ? 1.857 -3.091 -9.235 1.00 90.50 185 PHE A O 1
ATOM 1366 N N . VAL A 1 186 ? 0.366 -4.692 -8.808 1.00 86.81 186 VAL A N 1
ATOM 1367 C CA . VAL A 1 186 ? -0.708 -3.768 -8.439 1.00 86.81 186 VAL A CA 1
ATOM 1368 C C . VAL A 1 186 ? -1.327 -4.161 -7.109 1.00 86.81 186 VAL A C 1
ATOM 1370 O O . VAL A 1 186 ? -1.861 -5.260 -6.928 1.00 86.81 186 VAL A O 1
ATOM 1373 N N . GLU A 1 187 ? -1.269 -3.242 -6.151 1.00 82.75 187 GLU A N 1
ATOM 1374 C CA . GLU A 1 187 ? -1.863 -3.471 -4.842 1.00 82.75 187 GLU A CA 1
ATOM 1375 C C . GLU A 1 187 ? -3.388 -3.576 -4.926 1.00 82.75 187 GLU A C 1
ATOM 1377 O O . GLU A 1 187 ? -4.066 -2.914 -5.718 1.00 82.75 187 GLU A O 1
ATOM 1382 N N . LYS A 1 188 ? -3.961 -4.396 -4.046 1.00 76.75 188 LYS A N 1
ATOM 1383 C CA . LYS A 1 188 ? -5.417 -4.509 -3.916 1.00 76.75 188 LYS A CA 1
ATOM 1384 C C . LYS A 1 188 ? -6.007 -3.311 -3.148 1.00 76.75 188 LYS A C 1
ATOM 1386 O O . LYS A 1 188 ? -5.369 -2.800 -2.218 1.00 76.75 188 LYS A O 1
ATOM 1391 N N . PRO A 1 189 ? -7.252 -2.896 -3.445 1.00 70.69 189 PRO A N 1
ATOM 1392 C CA . PRO A 1 189 ? -8.039 -3.260 -4.627 1.00 70.69 189 PRO A CA 1
ATOM 1393 C C . PRO A 1 189 ? -7.524 -2.523 -5.879 1.00 70.69 189 PRO A C 1
ATOM 1395 O O . PRO A 1 189 ? -7.025 -1.404 -5.764 1.00 70.69 189 PRO A O 1
ATOM 1398 N N . MET A 1 190 ? -7.661 -3.137 -7.061 1.00 76.75 190 MET A N 1
ATOM 1399 C CA . MET A 1 190 ? -7.235 -2.539 -8.342 1.00 76.75 190 MET A CA 1
ATOM 1400 C C . MET A 1 190 ? -8.191 -1.455 -8.852 1.00 76.75 190 MET A C 1
ATOM 1402 O O . MET A 1 190 ? -7.799 -0.623 -9.658 1.00 76.75 190 MET A O 1
ATOM 1406 N N . GLY A 1 191 ? -9.433 -1.462 -8.372 1.00 75.88 191 GLY A N 1
ATOM 1407 C CA . GLY A 1 191 ? -10.441 -0.445 -8.633 1.00 75.88 191 GLY A CA 1
ATOM 1408 C C . GLY A 1 191 ? -11.470 -0.438 -7.507 1.00 75.88 191 GLY A C 1
ATOM 1409 O O . GLY A 1 191 ? -11.643 -1.435 -6.805 1.00 75.88 191 GLY A O 1
ATOM 1410 N N . VAL A 1 192 ? -12.127 0.702 -7.310 1.00 75.00 192 VAL A N 1
ATOM 1411 C CA . VAL A 1 192 ? -13.089 0.927 -6.211 1.00 75.00 192 VAL A CA 1
ATOM 1412 C C . VAL A 1 192 ? -14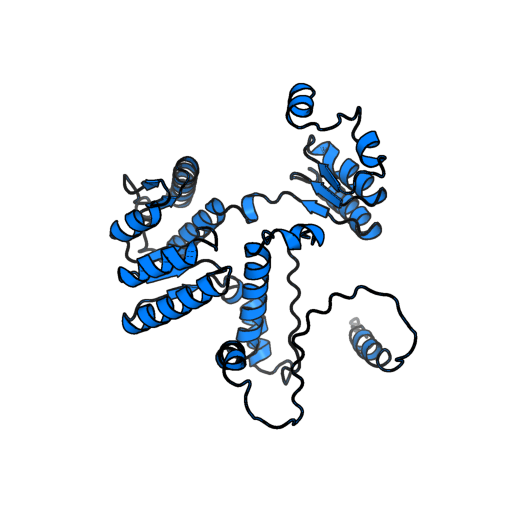.506 1.236 -6.705 1.00 75.00 192 VAL A C 1
ATOM 1414 O O . VAL A 1 192 ? -15.395 1.492 -5.899 1.00 75.00 192 VAL A O 1
ATOM 1417 N N . CYS A 1 193 ? -14.718 1.226 -8.022 1.00 69.19 193 CYS A N 1
ATOM 1418 C CA . CYS A 1 193 ? -16.002 1.481 -8.670 1.00 69.19 193 CYS A CA 1
ATOM 1419 C C . CYS A 1 193 ? -16.149 0.628 -9.949 1.00 69.19 193 CYS A C 1
ATOM 1421 O O . CYS A 1 193 ? -15.136 0.190 -10.506 1.00 69.19 193 CYS A O 1
ATOM 1423 N N . PRO A 1 194 ? -17.380 0.406 -10.453 1.00 72.50 194 PRO A N 1
ATOM 1424 C CA . PRO A 1 194 ? -17.615 -0.436 -11.630 1.00 72.50 194 PRO A CA 1
ATOM 1425 C C . PRO A 1 194 ? -16.874 0.021 -12.893 1.00 72.50 194 PRO A C 1
ATOM 1427 O O . PRO A 1 194 ? -16.369 -0.809 -13.643 1.00 72.50 194 PRO A O 1
ATOM 1430 N N . THR A 1 195 ? -16.770 1.333 -13.125 1.00 81.12 195 THR A N 1
ATOM 1431 C CA . THR A 1 195 ? -16.021 1.894 -14.263 1.00 81.12 195 THR A CA 1
ATOM 1432 C C . THR A 1 195 ? -14.528 1.598 -14.147 1.00 81.12 195 THR A C 1
ATOM 1434 O O . THR A 1 195 ? -13.925 1.117 -15.103 1.00 81.12 195 THR A O 1
ATOM 1437 N N . GLY A 1 196 ? -13.949 1.789 -12.958 1.00 79.94 196 GLY A N 1
ATOM 1438 C CA . GLY A 1 196 ? -12.554 1.447 -12.684 1.00 79.94 196 GLY A CA 1
ATOM 1439 C C . GLY A 1 196 ? -12.268 -0.045 -12.871 1.00 79.94 196 GLY A C 1
ATOM 1440 O O . GLY A 1 196 ? -11.255 -0.404 -13.459 1.00 79.94 196 GLY A O 1
ATOM 1441 N N . VAL A 1 197 ? -13.180 -0.924 -12.441 1.00 79.31 197 VAL A N 1
ATOM 1442 C CA . VAL A 1 197 ? -13.042 -2.378 -12.643 1.00 79.31 197 VAL A CA 1
ATOM 1443 C C . VAL A 1 197 ? -13.117 -2.756 -14.126 1.00 79.31 197 VAL A C 1
ATOM 1445 O O . VAL A 1 197 ? -12.327 -3.586 -14.571 1.00 79.31 197 VAL A O 1
ATOM 1448 N N . ARG A 1 198 ? -14.007 -2.140 -14.918 1.00 85.12 198 ARG A N 1
ATOM 1449 C CA . ARG A 1 198 ? -14.054 -2.361 -16.377 1.00 85.12 198 ARG A CA 1
ATOM 1450 C C . ARG A 1 198 ? -12.752 -1.940 -17.061 1.00 85.12 198 ARG A C 1
ATOM 1452 O O . ARG A 1 198 ? -12.173 -2.739 -17.788 1.00 85.12 198 ARG A O 1
ATOM 1459 N N . SER A 1 199 ? -12.234 -0.759 -16.728 1.00 90.81 199 SER A N 1
ATOM 1460 C CA . SER A 1 199 ? -10.937 -0.279 -17.227 1.00 90.81 199 SER A CA 1
ATOM 1461 C C . SER A 1 199 ? -9.779 -1.221 -16.858 1.00 90.81 199 SER A C 1
ATOM 1463 O O . SER A 1 199 ? -8.899 -1.500 -17.677 1.00 90.81 199 SER A O 1
ATOM 1465 N N . VAL A 1 200 ? -9.805 -1.790 -15.648 1.00 90.06 200 VAL A N 1
ATOM 1466 C CA . VAL A 1 200 ? -8.851 -2.827 -15.230 1.00 90.06 200 VAL A CA 1
ATOM 1467 C C . VAL A 1 200 ? -8.975 -4.085 -16.094 1.00 90.06 200 VAL A C 1
ATOM 1469 O O . VAL A 1 200 ? -7.953 -4.590 -16.550 1.00 90.06 200 VAL A O 1
ATOM 1472 N N . ARG A 1 201 ? -10.192 -4.585 -16.355 1.00 90.12 201 ARG A N 1
ATOM 1473 C CA . ARG A 1 201 ? -10.411 -5.772 -17.209 1.00 90.12 201 ARG A CA 1
ATOM 1474 C C . ARG A 1 201 ? -9.857 -5.564 -18.619 1.00 90.12 201 ARG A C 1
ATOM 1476 O O . ARG A 1 201 ? -9.184 -6.449 -19.140 1.00 90.12 201 ARG A O 1
ATOM 1483 N N . GLU A 1 202 ? -10.090 -4.393 -19.205 1.00 94.31 202 GLU A N 1
ATOM 1484 C CA . GLU A 1 202 ? -9.523 -4.023 -20.507 1.00 94.31 202 GLU A CA 1
ATOM 1485 C C . GLU A 1 202 ? -7.991 -4.004 -20.468 1.00 94.31 202 GLU A C 1
ATOM 1487 O O . GLU A 1 202 ? -7.338 -4.595 -21.325 1.00 94.31 202 GLU A O 1
ATOM 1492 N N . SER A 1 203 ? -7.408 -3.391 -19.434 1.00 95.44 203 SER A N 1
ATOM 1493 C CA . SER A 1 203 ? -5.950 -3.334 -19.264 1.00 95.44 203 SER A CA 1
ATOM 1494 C C . SER A 1 203 ? -5.340 -4.731 -19.102 1.00 95.44 203 SER A C 1
ATOM 1496 O O . SER A 1 203 ? -4.279 -5.007 -19.651 1.00 95.44 203 SER A O 1
ATOM 1498 N N . VAL A 1 204 ? -6.019 -5.651 -18.409 1.00 92.75 204 VAL A N 1
ATOM 1499 C CA . VAL A 1 204 ? -5.593 -7.057 -18.292 1.00 92.75 204 VAL A CA 1
ATOM 1500 C C . VAL A 1 204 ? -5.630 -7.766 -19.651 1.00 92.75 204 VAL A C 1
ATOM 1502 O O . VAL A 1 204 ? -4.711 -8.524 -19.966 1.00 92.75 204 VAL A O 1
ATOM 1505 N N . ALA A 1 205 ? -6.646 -7.508 -20.480 1.00 94.25 205 ALA A N 1
ATOM 1506 C CA . ALA A 1 205 ? -6.721 -8.072 -21.828 1.00 94.25 205 ALA A CA 1
ATOM 1507 C C . ALA A 1 205 ? -5.560 -7.585 -22.713 1.00 94.25 205 ALA A C 1
ATOM 1509 O O . ALA A 1 205 ? -4.895 -8.401 -23.354 1.00 94.25 205 ALA A O 1
ATOM 1510 N N . VAL A 1 206 ? -5.255 -6.283 -22.680 1.00 96.06 206 VAL A N 1
ATOM 1511 C CA . VAL A 1 206 ? -4.106 -5.700 -23.395 1.00 96.06 206 VAL A CA 1
ATOM 1512 C C . VAL A 1 206 ? -2.783 -6.259 -22.862 1.00 96.06 206 VAL A C 1
ATOM 1514 O O . VAL A 1 206 ? -1.916 -6.641 -23.646 1.00 96.06 206 VAL A O 1
ATOM 1517 N N . ALA A 1 207 ? -2.629 -6.385 -21.541 1.00 95.62 207 ALA A N 1
ATOM 1518 C CA . ALA A 1 207 ? -1.435 -6.971 -20.934 1.00 95.62 207 ALA A CA 1
ATOM 1519 C C . ALA A 1 207 ? -1.205 -8.414 -21.410 1.00 95.62 207 ALA A C 1
ATOM 1521 O O . ALA A 1 207 ? -0.077 -8.776 -21.741 1.00 95.62 207 ALA A O 1
ATOM 1522 N N . LYS A 1 208 ? -2.273 -9.216 -21.530 1.00 94.00 208 LYS A N 1
ATOM 1523 C CA . LYS A 1 208 ? -2.202 -10.583 -22.068 1.00 94.00 208 LYS A CA 1
ATOM 1524 C C . LYS A 1 208 ? -1.767 -10.600 -23.535 1.00 94.00 208 LYS A C 1
ATOM 1526 O O . LYS A 1 208 ? -0.904 -11.398 -23.891 1.00 94.00 208 LYS A O 1
ATOM 1531 N N . GLN A 1 209 ? -2.313 -9.711 -24.369 1.00 96.62 209 GLN A N 1
ATOM 1532 C CA . GLN A 1 209 ? -1.907 -9.575 -25.777 1.00 96.62 209 GLN A CA 1
ATOM 1533 C C . GLN A 1 209 ? -0.424 -9.205 -25.906 1.00 96.62 209 GLN A C 1
ATOM 1535 O O . GLN A 1 209 ? 0.291 -9.783 -26.720 1.00 96.62 209 GLN A O 1
ATOM 1540 N N . LYS A 1 210 ? 0.054 -8.298 -25.049 1.00 97.00 210 LYS A N 1
ATOM 1541 C CA . LYS A 1 210 ? 1.457 -7.870 -24.986 1.00 97.00 210 LYS A CA 1
ATOM 1542 C C . LYS A 1 210 ? 2.378 -8.842 -24.235 1.00 97.00 210 LYS A C 1
ATOM 1544 O O . LYS A 1 210 ? 3.564 -8.562 -24.108 1.00 97.00 210 LYS A O 1
ATOM 1549 N N . LYS A 1 211 ? 1.855 -9.971 -23.735 1.00 96.81 211 LYS A N 1
ATOM 1550 C CA . LYS A 1 211 ? 2.589 -10.967 -22.930 1.00 96.81 211 LYS A CA 1
ATOM 1551 C C . LYS A 1 211 ? 3.275 -10.364 -21.693 1.00 96.81 211 LYS A C 1
ATOM 1553 O O . LYS A 1 211 ? 4.346 -10.802 -21.284 1.00 96.81 211 LYS A O 1
ATOM 1558 N N . LEU A 1 212 ? 2.648 -9.364 -21.078 1.00 95.06 212 LEU A N 1
ATOM 1559 C CA . LEU A 1 212 ? 3.160 -8.709 -19.878 1.00 95.06 212 LEU A CA 1
ATOM 1560 C C . LEU A 1 212 ? 2.762 -9.494 -18.628 1.00 95.06 212 LEU A C 1
ATOM 1562 O O . LEU A 1 212 ? 1.594 -9.834 -18.433 1.00 95.06 212 LEU A O 1
ATOM 1566 N N . ALA A 1 213 ? 3.723 -9.715 -17.733 1.00 92.69 213 ALA A N 1
ATOM 1567 C CA . ALA A 1 213 ? 3.443 -10.148 -16.374 1.00 92.69 213 ALA A CA 1
ATOM 1568 C C . ALA A 1 213 ? 2.664 -9.062 -15.610 1.00 92.69 213 ALA A C 1
ATOM 1570 O O . ALA A 1 213 ? 3.139 -7.937 -15.437 1.00 92.69 213 ALA A O 1
ATOM 1571 N N . LEU A 1 214 ? 1.471 -9.421 -15.135 1.00 88.62 214 LEU A N 1
ATOM 1572 C CA . LEU A 1 214 ? 0.631 -8.595 -14.273 1.00 88.62 214 LEU A CA 1
ATOM 1573 C C . LEU A 1 214 ? 0.262 -9.407 -13.034 1.00 88.62 214 LEU A C 1
ATOM 1575 O O . LEU A 1 214 ? -0.332 -10.482 -13.144 1.00 88.62 214 LEU A O 1
ATOM 1579 N N . ARG A 1 215 ? 0.603 -8.900 -11.845 1.00 83.75 215 ARG A N 1
ATOM 1580 C CA . ARG A 1 215 ? 0.310 -9.572 -10.574 1.00 83.75 215 ARG A CA 1
ATOM 1581 C C . ARG A 1 215 ? -0.381 -8.643 -9.589 1.00 83.75 215 ARG A C 1
ATOM 1583 O O . ARG A 1 215 ? 0.088 -7.548 -9.302 1.00 83.75 215 ARG A O 1
ATOM 1590 N N . GLN A 1 216 ? -1.477 -9.123 -9.017 1.00 78.12 216 GLN A N 1
ATOM 1591 C CA . GLN A 1 216 ? -2.182 -8.437 -7.941 1.00 78.12 216 GLN A CA 1
ATOM 1592 C C . GLN A 1 216 ? -1.613 -8.813 -6.560 1.00 78.12 216 GLN A C 1
ATOM 1594 O O . GLN A 1 216 ? -1.252 -9.968 -6.325 1.00 78.12 216 GLN A O 1
ATOM 1599 N N . GLY A 1 217 ? -1.592 -7.857 -5.625 1.00 69.25 217 GLY A N 1
ATOM 1600 C CA . GLY A 1 217 ? -1.098 -8.015 -4.247 1.00 69.25 217 GLY A CA 1
ATOM 1601 C C . GLY A 1 217 ? -1.974 -8.862 -3.308 1.00 69.25 217 GLY A C 1
ATOM 1602 O O . GLY A 1 217 ? -2.444 -8.376 -2.277 1.00 69.25 217 GLY A O 1
ATOM 1603 N N . PHE A 1 218 ? -2.209 -10.139 -3.625 1.00 67.81 218 PHE A N 1
ATOM 1604 C CA . PHE A 1 218 ? -2.889 -11.087 -2.726 1.00 67.81 218 PHE A CA 1
ATOM 1605 C C . PHE A 1 218 ? -1.924 -11.711 -1.706 1.00 67.81 218 PHE A C 1
ATOM 1607 O O . PHE A 1 218 ? -1.557 -12.878 -1.819 1.00 67.81 218 PHE A O 1
ATOM 1614 N N . ALA A 1 219 ? -1.542 -10.949 -0.678 1.00 64.88 219 ALA A N 1
ATOM 1615 C CA . ALA A 1 219 ? -0.551 -11.380 0.318 1.00 64.88 219 ALA A CA 1
ATOM 1616 C C . ALA A 1 219 ? -0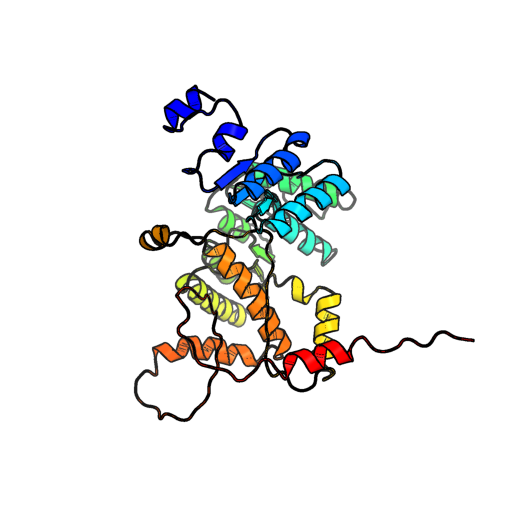.878 -12.729 1.003 1.00 64.88 219 ALA A C 1
ATOM 1618 O O . ALA A 1 219 ? 0.019 -13.538 1.213 1.00 64.88 219 ALA A O 1
ATOM 1619 N N . MET A 1 220 ? -2.157 -13.013 1.291 1.00 64.56 220 MET A N 1
ATOM 1620 C CA . MET A 1 220 ? -2.569 -14.251 1.981 1.00 64.56 220 MET A CA 1
ATOM 1621 C C . MET A 1 220 ? -2.322 -15.525 1.161 1.00 64.56 220 MET A C 1
ATOM 1623 O O . MET A 1 220 ? -2.181 -16.593 1.744 1.00 64.56 220 MET A O 1
ATOM 1627 N N . ARG A 1 221 ? -2.230 -15.438 -0.177 1.00 69.38 221 ARG A N 1
ATOM 1628 C CA . ARG A 1 221 ? -1.938 -16.612 -1.024 1.00 69.38 221 ARG A CA 1
ATOM 1629 C C . ARG A 1 221 ? -0.509 -17.140 -0.848 1.00 69.38 221 ARG A C 1
ATOM 1631 O O . ARG A 1 221 ? -0.215 -18.261 -1.250 1.00 69.38 221 ARG A O 1
ATOM 1638 N N . TYR A 1 222 ? 0.364 -16.346 -0.232 1.00 72.31 222 TYR A N 1
ATOM 1639 C CA . TYR A 1 222 ? 1.770 -16.682 -0.004 1.00 72.31 222 TYR A CA 1
ATOM 1640 C C . TYR A 1 222 ? 2.082 -17.030 1.448 1.00 72.31 222 TYR A C 1
ATOM 1642 O O . TYR A 1 222 ? 3.181 -17.499 1.729 1.00 72.31 222 TYR A O 1
ATOM 1650 N N . ASP A 1 223 ? 1.129 -16.821 2.355 1.00 72.06 223 ASP A N 1
ATOM 1651 C CA . ASP A 1 223 ? 1.312 -17.075 3.778 1.00 72.06 223 ASP A CA 1
ATOM 1652 C C . ASP A 1 223 ? 1.245 -18.583 4.069 1.00 72.06 223 ASP A C 1
ATOM 1654 O O . ASP A 1 223 ? 0.326 -19.275 3.621 1.00 72.06 223 ASP A O 1
ATOM 1658 N N . ALA A 1 224 ? 2.235 -19.107 4.795 1.00 79.56 224 ALA A N 1
ATOM 1659 C CA . ALA A 1 224 ? 2.428 -20.546 4.974 1.00 79.56 224 ALA A CA 1
ATOM 1660 C C . ALA A 1 224 ? 1.226 -21.249 5.639 1.00 79.56 224 ALA A C 1
ATOM 1662 O O . ALA A 1 224 ? 0.794 -22.274 5.107 1.00 79.56 224 ALA A O 1
ATOM 1663 N N . PRO A 1 225 ? 0.605 -20.703 6.708 1.00 76.81 225 PRO A N 1
ATOM 1664 C CA . PRO A 1 225 ? -0.582 -21.304 7.311 1.00 76.81 225 PRO A CA 1
ATOM 1665 C C . PRO A 1 225 ? -1.773 -21.355 6.350 1.00 76.81 225 PRO A C 1
ATOM 1667 O O . PRO A 1 225 ? -2.498 -22.346 6.324 1.00 76.81 225 PRO A O 1
ATOM 1670 N N . TYR A 1 226 ? -1.965 -20.321 5.521 1.00 75.62 226 TYR A N 1
ATOM 1671 C CA . TYR A 1 226 ? -3.037 -20.309 4.524 1.00 75.62 226 TYR A CA 1
ATOM 1672 C C . TYR A 1 226 ? -2.776 -21.322 3.410 1.00 75.62 226 TYR A C 1
ATOM 1674 O O . TYR A 1 226 ? -3.695 -22.030 3.013 1.00 75.62 226 TYR A O 1
ATOM 1682 N N . ARG A 1 227 ? -1.534 -21.430 2.925 1.00 82.56 227 ARG A N 1
ATOM 1683 C CA . ARG A 1 227 ? -1.159 -22.426 1.910 1.00 82.56 227 ARG A CA 1
ATOM 1684 C C . ARG A 1 227 ? -1.381 -23.852 2.405 1.00 82.56 227 ARG A C 1
ATOM 1686 O O . ARG A 1 227 ? -1.941 -24.657 1.670 1.00 82.56 227 ARG A O 1
ATOM 1693 N N . GLU A 1 228 ? -0.990 -24.137 3.642 1.00 86.50 228 GLU A N 1
ATOM 1694 C CA . GLU A 1 228 ? -1.211 -25.442 4.266 1.00 86.50 228 GLU A CA 1
ATOM 1695 C C . GLU A 1 228 ? -2.704 -25.731 4.458 1.00 86.50 228 GLU A C 1
ATOM 1697 O O . GLU A 1 228 ? -3.180 -26.803 4.091 1.00 86.50 228 GLU A O 1
ATOM 1702 N N . ALA A 1 229 ? -3.479 -24.762 4.955 1.00 83.75 229 ALA A N 1
ATOM 1703 C CA . ALA A 1 229 ? -4.925 -24.918 5.091 1.00 83.75 229 ALA A CA 1
ATOM 1704 C C . ALA A 1 229 ? -5.599 -25.218 3.741 1.00 83.75 229 ALA A C 1
ATOM 1706 O O . ALA A 1 229 ? -6.427 -26.122 3.658 1.00 83.75 229 ALA A O 1
ATOM 1707 N N . MET A 1 230 ? -5.215 -24.512 2.672 1.00 82.81 230 MET A N 1
ATOM 1708 C CA . MET A 1 230 ? -5.754 -24.753 1.328 1.00 82.81 230 MET A CA 1
ATOM 1709 C C . MET A 1 230 ? -5.351 -26.117 0.782 1.00 82.81 230 MET A C 1
ATOM 1711 O O . MET A 1 230 ? -6.194 -26.803 0.214 1.00 82.81 230 MET A O 1
ATOM 1715 N N . LYS A 1 231 ? -4.105 -26.546 1.016 1.00 87.31 231 LYS A N 1
ATOM 1716 C CA . LYS A 1 231 ? -3.652 -27.891 0.654 1.00 87.31 231 LYS A CA 1
ATOM 1717 C C . LYS A 1 231 ? -4.555 -28.954 1.280 1.00 87.31 231 LYS A C 1
ATOM 1719 O O . LYS A 1 231 ? -5.053 -29.810 0.568 1.00 87.31 231 LYS A O 1
ATOM 1724 N N . ARG A 1 232 ? -4.849 -28.861 2.580 1.00 87.56 232 ARG A N 1
ATOM 1725 C CA . ARG A 1 232 ? -5.740 -29.815 3.273 1.00 87.56 232 ARG A CA 1
ATOM 1726 C C . ARG A 1 232 ? -7.159 -29.825 2.712 1.00 87.56 232 ARG A C 1
ATOM 1728 O O . ARG A 1 232 ? -7.769 -30.885 2.611 1.00 87.56 232 ARG A O 1
ATOM 1735 N N . VAL A 1 233 ? -7.678 -28.651 2.352 1.00 86.38 233 VAL A N 1
ATOM 1736 C CA . VAL A 1 233 ? -8.991 -28.527 1.708 1.00 86.38 233 VAL A CA 1
ATOM 1737 C C . VAL A 1 233 ? -8.990 -29.218 0.343 1.00 86.38 233 VAL A C 1
ATOM 1739 O O . VAL A 1 233 ? -9.901 -29.987 0.057 1.00 86.38 233 VAL A O 1
ATOM 1742 N N . HIS A 1 234 ? -7.963 -28.990 -0.479 1.00 86.44 234 HIS A N 1
ATOM 1743 C CA . HIS A 1 234 ? -7.841 -29.592 -1.814 1.00 86.44 234 HIS A CA 1
ATOM 1744 C C . HIS A 1 234 ? -7.511 -31.088 -1.780 1.00 86.44 234 HIS A C 1
ATOM 1746 O O . HIS A 1 234 ? -7.980 -31.819 -2.645 1.00 86.44 234 HIS A O 1
ATOM 1752 N N . ASP A 1 235 ? -6.809 -31.554 -0.748 1.00 91.81 235 ASP A N 1
ATOM 1753 C CA . ASP A 1 235 ? -6.564 -32.976 -0.468 1.00 91.81 235 ASP A CA 1
ATOM 1754 C C . ASP A 1 235 ? -7.835 -33.709 0.020 1.00 91.81 235 ASP A C 1
ATOM 1756 O O . ASP A 1 235 ? -7.791 -34.898 0.331 1.00 91.81 235 ASP A O 1
ATOM 1760 N N . GLY A 1 236 ? -8.974 -33.013 0.124 1.00 88.94 236 GLY A N 1
ATOM 1761 C CA . GLY A 1 236 ? -10.265 -33.603 0.473 1.00 88.94 236 GLY A CA 1
ATOM 1762 C C . GLY A 1 236 ? -10.461 -33.877 1.965 1.00 88.94 236 GLY A C 1
ATOM 1763 O O . GLY A 1 236 ? -11.421 -34.550 2.332 1.00 88.94 236 GLY A O 1
ATOM 1764 N N . GLN A 1 237 ? -9.613 -33.337 2.851 1.00 92.56 237 GLN A N 1
ATOM 1765 C CA . GLN A 1 237 ? -9.685 -33.623 4.295 1.00 92.56 237 GLN A CA 1
ATOM 1766 C C . GLN A 1 237 ? -10.994 -33.163 4.954 1.00 92.56 237 GLN A C 1
ATOM 1768 O O . GLN A 1 237 ? -11.339 -33.645 6.030 1.00 92.56 237 GLN A O 1
ATOM 1773 N N . ILE A 1 238 ? -11.719 -32.232 4.327 1.00 85.19 238 ILE A N 1
ATOM 1774 C CA . ILE A 1 238 ? -13.023 -31.744 4.801 1.00 85.19 238 ILE A CA 1
ATOM 1775 C C . ILE A 1 238 ? -14.205 -32.269 3.967 1.00 85.19 238 ILE A C 1
ATOM 1777 O O . ILE A 1 238 ? -15.341 -31.869 4.215 1.00 85.19 238 ILE A O 1
ATOM 1781 N N . GLY A 1 239 ? -13.949 -33.147 2.990 1.00 88.69 239 GLY A N 1
ATOM 1782 C CA . GLY A 1 239 ? -14.938 -33.589 2.009 1.00 88.69 239 GLY A CA 1
ATOM 1783 C C . GLY A 1 239 ? -15.361 -32.475 1.046 1.00 88.69 239 GLY A C 1
ATOM 1784 O O . GLY A 1 239 ? -14.594 -31.555 0.752 1.00 88.69 239 GLY A O 1
ATOM 1785 N N . ASP A 1 240 ? -16.593 -32.561 0.548 1.00 85.75 240 ASP A N 1
ATOM 1786 C CA . ASP A 1 240 ? -17.128 -31.590 -0.403 1.00 85.75 240 ASP A CA 1
ATOM 1787 C C . ASP A 1 240 ? -17.350 -30.213 0.235 1.00 85.75 240 ASP A C 1
ATOM 1789 O O . ASP A 1 240 ? -17.951 -30.065 1.302 1.00 85.75 240 ASP A O 1
ATOM 1793 N N . ILE A 1 241 ? -16.916 -29.163 -0.466 1.00 82.12 241 ILE A N 1
ATOM 1794 C CA . ILE A 1 241 ? -17.141 -27.781 -0.040 1.00 82.12 241 ILE A CA 1
ATOM 1795 C C . ILE A 1 241 ? -18.619 -27.427 -0.249 1.00 82.12 241 ILE A C 1
ATOM 1797 O O . ILE A 1 241 ? -19.067 -27.203 -1.373 1.00 82.12 241 ILE A O 1
ATOM 1801 N N . VAL A 1 242 ? -19.372 -27.327 0.849 1.00 84.75 242 VAL A N 1
ATOM 1802 C CA . VAL A 1 242 ? -20.804 -26.968 0.824 1.00 84.75 242 VAL A CA 1
ATOM 1803 C C . VAL A 1 242 ? -21.022 -25.454 0.921 1.00 84.75 242 VAL A C 1
ATOM 1805 O O . VAL A 1 242 ? -21.928 -24.908 0.293 1.00 84.75 242 VAL A O 1
ATOM 1808 N N . ALA A 1 243 ? -20.205 -24.758 1.714 1.00 77.06 243 ALA A N 1
ATOM 1809 C CA . ALA A 1 243 ? -20.307 -23.317 1.920 1.00 77.06 243 ALA A CA 1
ATOM 1810 C C . ALA A 1 243 ? -18.967 -22.718 2.358 1.00 77.06 243 ALA A C 1
ATOM 1812 O O . ALA A 1 243 ? -18.193 -23.350 3.074 1.00 77.06 243 ALA A O 1
ATOM 1813 N N . ILE A 1 244 ? -18.728 -21.462 1.974 1.00 70.88 244 ILE A N 1
ATOM 1814 C CA . ILE A 1 244 ? -17.564 -20.687 2.406 1.00 70.88 244 ILE A CA 1
ATOM 1815 C C . ILE A 1 244 ? -18.069 -19.466 3.159 1.00 70.88 244 ILE A C 1
ATOM 1817 O O . ILE A 1 244 ? -18.767 -18.619 2.602 1.00 70.88 244 ILE A O 1
ATOM 1821 N N . TYR A 1 245 ? -17.689 -19.366 4.429 1.00 68.00 245 TYR A N 1
ATOM 1822 C CA . TYR A 1 245 ? -17.974 -18.207 5.260 1.00 68.00 245 TYR A CA 1
ATOM 1823 C C . TYR A 1 245 ? -16.664 -17.521 5.630 1.00 68.00 245 TYR A C 1
ATOM 1825 O O . TYR A 1 245 ? -15.774 -18.130 6.219 1.00 68.00 245 TYR A O 1
ATOM 1833 N N . SER A 1 246 ? -16.534 -16.243 5.276 1.00 57.94 246 SER A N 1
ATOM 1834 C CA . SER A 1 246 ? -15.339 -15.457 5.570 1.00 57.94 246 SER A CA 1
ATOM 1835 C C . SER A 1 246 ? -15.728 -14.213 6.346 1.00 57.94 246 SER A C 1
ATOM 1837 O O . SER A 1 246 ? -16.480 -13.371 5.861 1.00 57.94 246 SER A O 1
ATOM 1839 N N . THR A 1 247 ? -15.185 -14.090 7.555 1.00 51.00 247 THR A N 1
ATOM 1840 C CA . THR A 1 247 ? -15.260 -12.857 8.338 1.00 51.00 247 THR A CA 1
ATOM 1841 C C . THR A 1 247 ? -13.879 -12.237 8.375 1.00 51.00 247 THR A C 1
ATOM 1843 O O . THR A 1 247 ? -12.953 -12.795 8.958 1.00 51.00 247 THR A O 1
ATOM 1846 N N . ARG A 1 248 ? -13.725 -11.061 7.764 1.00 47.38 248 ARG A N 1
ATOM 1847 C CA . ARG A 1 248 ? -12.507 -10.273 7.937 1.00 47.38 248 ARG A CA 1
ATOM 1848 C C . ARG A 1 248 ? -12.698 -9.345 9.127 1.00 47.38 248 ARG A C 1
ATOM 1850 O O . ARG A 1 248 ? -13.322 -8.295 9.002 1.00 47.38 248 ARG A O 1
ATOM 1857 N N . MET A 1 249 ? -12.111 -9.704 10.262 1.00 42.94 249 MET A N 1
ATOM 1858 C CA . MET A 1 249 ? -11.982 -8.774 11.378 1.00 42.94 249 MET A CA 1
ATOM 1859 C C . MET A 1 249 ? -10.913 -7.745 11.017 1.00 42.94 249 MET A C 1
ATOM 1861 O O . MET A 1 249 ? -9.714 -8.011 11.051 1.00 42.94 249 MET A O 1
ATOM 1865 N N . SER A 1 250 ? -11.361 -6.575 10.571 1.00 42.28 250 SER A N 1
ATOM 1866 C CA . SER A 1 250 ? -10.503 -5.400 10.490 1.00 42.28 250 SER A CA 1
ATOM 1867 C C . SER A 1 250 ? -10.668 -4.619 11.786 1.00 42.28 250 SER A C 1
ATOM 1869 O O . SER A 1 250 ? -11.787 -4.489 12.277 1.00 42.28 250 SER A O 1
ATOM 1871 N N . ASN A 1 251 ? -9.585 -4.063 12.320 1.00 34.09 251 ASN A N 1
ATOM 1872 C CA . ASN A 1 251 ? -9.569 -3.302 13.577 1.00 34.09 251 ASN A CA 1
ATOM 1873 C C . ASN A 1 251 ? -10.324 -1.946 13.474 1.00 34.09 251 ASN A C 1
ATOM 1875 O O . ASN A 1 251 ? -10.051 -1.021 14.231 1.00 34.09 251 ASN A O 1
ATOM 1879 N N . ARG A 1 252 ? -11.219 -1.803 12.484 1.00 38.41 252 ARG A N 1
ATOM 1880 C CA . ARG A 1 252 ? -11.969 -0.612 12.090 1.00 38.41 252 ARG A CA 1
ATOM 1881 C C . ARG A 1 252 ? -13.437 -1.009 11.892 1.00 38.41 252 ARG A C 1
ATOM 1883 O O . ARG A 1 252 ? -13.800 -1.552 10.850 1.00 38.41 252 ARG A O 1
ATOM 1890 N N . LEU A 1 253 ? -14.284 -0.726 12.879 1.00 36.19 253 LEU A N 1
ATOM 1891 C CA . LEU A 1 253 ? -15.729 -0.614 12.666 1.00 36.19 253 LEU A CA 1
ATOM 1892 C C . LEU A 1 253 ? -15.962 0.739 11.989 1.00 36.19 253 LEU A C 1
ATOM 1894 O O . LEU A 1 253 ? -15.881 1.782 12.630 1.00 36.19 253 LEU A O 1
ATOM 1898 N N . SER A 1 254 ? -16.192 0.746 10.677 1.00 37.22 254 SER A N 1
ATOM 1899 C CA . SER A 1 254 ? -16.763 1.939 10.050 1.00 37.22 254 SER A CA 1
ATOM 1900 C C . SER A 1 254 ? -18.196 2.084 10.565 1.00 37.22 254 SER A C 1
ATOM 1902 O O . SER A 1 254 ? -18.993 1.153 10.452 1.00 37.22 254 SER A O 1
ATOM 1904 N N . ARG A 1 255 ? -18.529 3.233 11.166 1.00 33.38 255 ARG A N 1
ATOM 1905 C CA . ARG A 1 255 ? -19.932 3.609 11.360 1.00 33.38 255 ARG A CA 1
ATOM 1906 C C . ARG A 1 255 ? -20.545 3.755 9.971 1.00 33.38 255 ARG A C 1
ATOM 1908 O O . ARG A 1 255 ? -20.112 4.593 9.185 1.00 33.38 255 ARG A O 1
ATOM 1915 N N . PHE A 1 256 ? -21.522 2.912 9.667 1.00 35.22 256 PHE A N 1
ATOM 1916 C CA . PHE A 1 256 ? -22.389 3.101 8.516 1.00 35.22 256 PHE A CA 1
ATOM 1917 C C . PHE A 1 256 ? -23.345 4.243 8.880 1.00 35.22 256 PHE A C 1
ATOM 1919 O O . PHE A 1 256 ? -24.314 4.031 9.604 1.00 35.22 256 PHE A O 1
ATOM 1926 N N . ASP A 1 257 ? -23.031 5.473 8.471 1.00 34.47 257 ASP A N 1
ATOM 1927 C CA . ASP A 1 257 ? -23.972 6.583 8.609 1.00 34.47 257 ASP A CA 1
ATOM 1928 C C . ASP A 1 257 ? -24.986 6.510 7.463 1.00 34.47 257 ASP A C 1
ATOM 1930 O O . ASP A 1 257 ? -24.680 6.799 6.303 1.00 34.47 257 ASP A O 1
ATOM 1934 N N . ALA A 1 258 ? -26.212 6.101 7.788 1.00 37.88 258 ALA A N 1
ATOM 1935 C CA . ALA A 1 258 ? -27.306 6.024 6.830 1.00 37.88 258 ALA A CA 1
ATOM 1936 C C . ALA A 1 258 ? -27.635 7.392 6.195 1.00 37.88 258 ALA A C 1
ATOM 1938 O O . ALA A 1 258 ? -28.185 7.421 5.092 1.00 37.88 258 ALA A O 1
ATOM 1939 N N . ARG A 1 259 ? -27.275 8.524 6.822 1.00 35.94 259 ARG A N 1
ATOM 1940 C CA . ARG A 1 259 ? -27.542 9.873 6.288 1.00 35.94 259 ARG A CA 1
ATOM 1941 C C . ARG A 1 259 ? -26.519 10.315 5.238 1.00 35.94 259 ARG A C 1
ATOM 1943 O O . ARG A 1 259 ? -26.908 10.965 4.270 1.00 35.94 259 ARG A O 1
ATOM 1950 N N . ALA A 1 260 ? -25.262 9.883 5.345 1.00 36.19 260 ALA A N 1
ATOM 1951 C CA . ALA A 1 260 ? -24.214 10.165 4.355 1.00 36.19 260 ALA A CA 1
ATOM 1952 C C . ALA A 1 260 ? -24.387 9.382 3.030 1.00 36.19 260 ALA A C 1
ATOM 1954 O O . ALA A 1 260 ? -23.748 9.689 2.025 1.00 36.19 260 ALA A O 1
ATOM 1955 N N . SER A 1 261 ? -25.299 8.403 2.979 1.00 34.94 261 SER A N 1
ATOM 1956 C CA . SER A 1 261 ? -25.641 7.686 1.738 1.00 34.94 261 SER A CA 1
ATOM 1957 C C . SER A 1 261 ? -26.321 8.578 0.691 1.00 34.94 261 SER A C 1
ATOM 1959 O O . SER A 1 261 ? -26.239 8.293 -0.503 1.00 34.94 261 SER A O 1
ATOM 1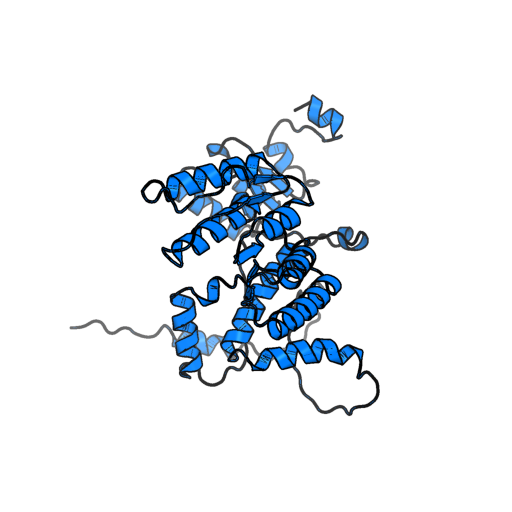961 N N . ARG A 1 262 ? -26.933 9.696 1.111 1.00 33.19 262 ARG A N 1
ATOM 1962 C CA . ARG A 1 262 ? -27.546 10.666 0.190 1.00 33.19 262 ARG A CA 1
ATOM 1963 C C . ARG A 1 262 ? -26.523 11.550 -0.531 1.00 33.19 262 ARG A C 1
ATOM 1965 O O . ARG A 1 262 ? -26.876 12.142 -1.541 1.00 33.19 262 ARG A O 1
ATOM 1972 N N . SER A 1 263 ? -25.274 11.616 -0.058 1.00 30.86 263 SER A N 1
ATOM 1973 C CA . SER A 1 263 ? -24.195 12.399 -0.684 1.00 30.86 263 SER A CA 1
ATOM 1974 C C . SER A 1 263 ? -23.180 11.549 -1.461 1.00 30.86 263 SER A C 1
ATOM 1976 O O . SER A 1 263 ? -22.144 12.061 -1.882 1.00 30.86 263 SER A O 1
ATOM 1978 N N . GLY A 1 264 ? -23.439 10.246 -1.653 1.00 28.05 264 GLY A N 1
ATOM 1979 C CA . GLY A 1 264 ? -22.641 9.372 -2.527 1.00 28.05 264 GLY A CA 1
ATOM 1980 C C . GLY A 1 264 ? -21.174 9.164 -2.118 1.00 28.05 264 GLY A C 1
ATOM 1981 O O . GLY A 1 264 ? -20.423 8.521 -2.848 1.00 28.05 264 GLY A O 1
ATOM 1982 N N . THR A 1 265 ? -20.751 9.671 -0.957 1.00 32.25 265 THR A N 1
ATOM 1983 C CA . THR A 1 265 ? -19.333 9.767 -0.590 1.00 32.25 265 THR A CA 1
ATOM 1984 C C . THR A 1 265 ? -19.063 9.004 0.708 1.00 32.25 265 THR A C 1
ATOM 1986 O O . THR A 1 265 ? -18.886 9.595 1.767 1.00 32.25 265 THR A O 1
ATOM 1989 N N . ILE A 1 266 ? -19.041 7.665 0.657 1.00 33.19 266 ILE A N 1
ATOM 1990 C CA . ILE A 1 266 ? -18.625 6.828 1.798 1.00 33.19 266 ILE A CA 1
ATOM 1991 C C . ILE A 1 266 ? -17.654 5.724 1.343 1.00 33.19 266 ILE A C 1
ATOM 1993 O O . ILE A 1 266 ? -18.017 4.803 0.627 1.00 33.19 266 ILE A O 1
ATOM 1997 N N . SER A 1 267 ? -16.411 5.791 1.830 1.00 36.66 267 SER A N 1
ATOM 1998 C CA . SER A 1 267 ? -15.488 4.678 2.156 1.00 36.66 267 SER A CA 1
ATOM 1999 C C . SER A 1 267 ? -15.211 3.517 1.170 1.00 36.66 267 SER A C 1
ATOM 2001 O O . SER A 1 267 ? -14.604 2.527 1.593 1.00 36.66 267 SER A O 1
ATOM 2003 N N . ASN A 1 268 ? -15.554 3.615 -0.122 1.00 38.03 268 ASN A N 1
ATOM 2004 C CA . ASN A 1 268 ? -15.448 2.516 -1.108 1.00 38.03 268 ASN A CA 1
ATOM 2005 C C . ASN A 1 268 ? -14.139 1.700 -1.060 1.00 38.03 268 ASN A C 1
ATOM 2007 O O . ASN A 1 268 ? -14.161 0.489 -1.271 1.00 38.03 268 ASN A O 1
ATOM 2011 N N . GLY A 1 269 ? -13.000 2.315 -0.724 1.00 40.84 269 GLY A N 1
ATOM 2012 C CA . GLY A 1 269 ? -11.715 1.619 -0.608 1.00 40.84 269 GLY A CA 1
ATOM 2013 C C . GLY A 1 269 ? -11.650 0.534 0.479 1.00 40.84 269 GLY A C 1
ATOM 2014 O O . GLY A 1 269 ? -11.010 -0.494 0.258 1.00 40.84 269 GLY A O 1
ATOM 2015 N N . SER A 1 270 ? -12.312 0.711 1.631 1.00 42.56 270 SER A N 1
ATOM 2016 C CA . SER A 1 270 ? -12.257 -0.270 2.734 1.00 42.56 270 SER A CA 1
ATOM 2017 C C . SER A 1 270 ? -13.145 -1.483 2.457 1.00 42.56 270 SER A C 1
ATOM 2019 O O . SER A 1 270 ? -12.689 -2.619 2.604 1.00 42.56 270 SER A O 1
ATOM 2021 N N . CYS A 1 271 ? -14.374 -1.254 1.980 1.00 42.03 271 CYS A N 1
ATOM 2022 C CA . CYS A 1 271 ? -15.273 -2.320 1.540 1.00 42.03 271 CYS A CA 1
ATOM 2023 C C . CYS A 1 271 ? -14.677 -3.090 0.355 1.00 42.03 271 CYS A C 1
ATOM 2025 O O . CYS A 1 271 ? -14.551 -4.309 0.436 1.00 42.03 271 CYS A O 1
ATOM 2027 N N . ALA A 1 272 ? -14.205 -2.398 -0.691 1.00 46.88 272 ALA A N 1
ATOM 2028 C CA . ALA A 1 272 ? -13.572 -3.048 -1.839 1.00 46.88 272 ALA A CA 1
ATOM 2029 C C . ALA A 1 272 ? -12.327 -3.854 -1.430 1.00 46.88 272 ALA A C 1
ATOM 2031 O O . ALA A 1 272 ? -12.160 -4.995 -1.853 1.00 46.88 272 ALA A O 1
ATOM 2032 N N . SER A 1 273 ? -11.475 -3.319 -0.546 1.00 50.31 273 SER A N 1
ATOM 2033 C CA . SER A 1 273 ? -10.302 -4.053 -0.052 1.00 50.31 273 SER A CA 1
ATOM 2034 C C . SER A 1 273 ? -10.673 -5.305 0.753 1.00 50.31 273 SER A C 1
ATOM 2036 O O . SER A 1 273 ? -9.964 -6.315 0.669 1.00 50.31 273 SER A O 1
ATOM 2038 N N . GLY A 1 274 ? -11.732 -5.235 1.566 1.00 47.06 274 GLY A N 1
ATOM 2039 C CA . GLY A 1 274 ? -12.241 -6.365 2.341 1.00 47.06 274 GLY A CA 1
ATOM 2040 C C . GLY A 1 274 ? -12.773 -7.465 1.429 1.00 47.06 274 GLY A C 1
ATOM 2041 O O . GLY A 1 274 ? -12.279 -8.592 1.493 1.00 47.06 274 GLY A O 1
ATOM 2042 N N . THR A 1 275 ? -13.680 -7.102 0.521 1.00 51.22 275 THR A N 1
ATOM 2043 C CA . THR A 1 275 ? -14.310 -8.009 -0.447 1.00 51.22 275 THR A CA 1
ATOM 2044 C C . THR A 1 275 ? -13.299 -8.645 -1.399 1.00 51.22 275 THR A C 1
ATOM 2046 O O . THR A 1 275 ? -13.381 -9.841 -1.652 1.00 51.22 275 THR A O 1
ATOM 2049 N N . CYS A 1 276 ? -12.286 -7.911 -1.878 1.00 51.31 276 CYS A N 1
ATOM 2050 C CA . CYS A 1 276 ? -11.223 -8.506 -2.700 1.00 51.31 276 CYS A CA 1
ATOM 2051 C C . CYS A 1 276 ? -10.443 -9.596 -1.949 1.00 51.31 276 CYS A C 1
ATOM 2053 O O . CYS A 1 276 ? -9.983 -10.567 -2.548 1.00 51.31 276 CYS A O 1
ATOM 2055 N N . SER A 1 277 ? -10.276 -9.452 -0.634 1.00 51.12 277 SER A N 1
ATOM 2056 C CA . SER A 1 277 ? -9.519 -10.422 0.157 1.00 51.12 277 SER A CA 1
ATOM 2057 C C . SER A 1 277 ? -10.344 -11.672 0.457 1.00 51.12 277 SER A C 1
ATOM 2059 O O . SER A 1 277 ? -9.846 -12.775 0.287 1.00 51.12 277 SER A O 1
ATOM 2061 N N . SER A 1 278 ? -11.603 -11.514 0.870 1.00 49.81 278 SER A N 1
ATOM 2062 C CA . SER A 1 278 ? -12.496 -12.651 1.128 1.00 49.81 278 SER A CA 1
ATOM 2063 C C . SER A 1 278 ? -12.898 -13.368 -0.162 1.00 49.81 278 SER A C 1
ATOM 2065 O O . SER A 1 278 ? -12.880 -14.595 -0.207 1.00 49.81 278 SER A O 1
ATOM 2067 N N . GLY A 1 279 ? -13.181 -12.617 -1.228 1.00 55.66 279 GLY A N 1
ATOM 2068 C CA . GLY A 1 279 ? -13.499 -13.161 -2.547 1.00 55.66 279 GLY A CA 1
ATOM 2069 C C . GLY A 1 279 ? -12.345 -13.960 -3.153 1.00 55.66 279 GLY A C 1
ATOM 2070 O O . GLY A 1 279 ? -12.571 -15.050 -3.665 1.00 55.66 279 GLY A O 1
ATOM 2071 N N . SER A 1 280 ? -11.100 -13.481 -3.033 1.00 59.47 280 SER A N 1
ATOM 2072 C CA . SER A 1 280 ? -9.936 -14.220 -3.549 1.00 59.47 280 SER A CA 1
ATOM 2073 C C . SER A 1 280 ? -9.621 -15.489 -2.758 1.00 59.47 280 SER A C 1
ATOM 2075 O O . SER A 1 280 ? -9.152 -16.456 -3.359 1.00 59.47 280 SER A O 1
ATOM 2077 N N . SER A 1 281 ? -9.889 -15.515 -1.447 1.00 52.78 281 SER A N 1
ATOM 2078 C CA . SER A 1 281 ? -9.822 -16.742 -0.645 1.00 52.78 281 SER A CA 1
ATOM 2079 C C . SER A 1 281 ? -10.920 -17.726 -1.039 1.00 52.78 281 SER A C 1
ATOM 2081 O O . SER A 1 281 ? -10.632 -18.905 -1.192 1.00 52.78 281 SER A O 1
ATOM 2083 N N . GLY A 1 282 ? -12.152 -17.252 -1.251 1.00 55.28 282 GLY A N 1
ATOM 2084 C CA . GLY A 1 282 ? -13.254 -18.094 -1.724 1.00 55.28 282 GLY A CA 1
ATOM 2085 C C . GLY A 1 282 ? -12.960 -18.722 -3.086 1.00 55.28 282 GLY A C 1
ATOM 2086 O O . GLY A 1 282 ? -13.099 -19.926 -3.257 1.00 55.28 282 GLY A O 1
ATOM 2087 N N . ASP A 1 283 ? -12.465 -17.925 -4.030 1.00 62.12 283 ASP A N 1
ATOM 2088 C CA . ASP A 1 283 ? -12.016 -18.401 -5.340 1.00 62.12 283 ASP A CA 1
ATOM 2089 C C . ASP A 1 283 ? -10.888 -19.443 -5.235 1.00 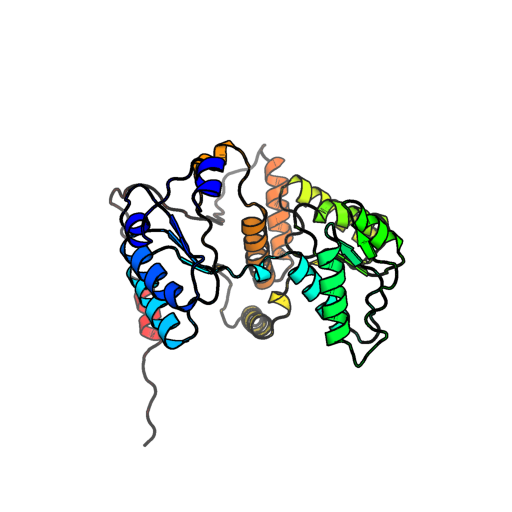62.12 283 ASP A C 1
ATOM 2091 O O . ASP A 1 283 ? -10.928 -20.477 -5.897 1.00 62.12 283 ASP A O 1
ATOM 2095 N N . TRP A 1 284 ? -9.912 -19.216 -4.350 1.00 64.12 284 TRP A N 1
ATOM 2096 C CA . TRP A 1 284 ? -8.802 -20.146 -4.135 1.00 64.12 284 TRP A CA 1
ATOM 2097 C C . TRP A 1 284 ? -9.263 -21.483 -3.539 1.00 64.12 284 TRP A C 1
ATOM 2099 O O . TRP A 1 284 ? -8.844 -22.538 -4.011 1.00 64.12 284 TRP A O 1
ATOM 2109 N N . ILE A 1 285 ? -10.184 -21.442 -2.570 1.00 69.25 285 ILE A N 1
ATOM 2110 C CA . ILE A 1 285 ? -10.832 -22.634 -2.004 1.00 69.25 285 ILE A CA 1
ATOM 2111 C C . ILE A 1 285 ? -11.529 -23.435 -3.112 1.00 69.25 285 ILE A C 1
ATOM 2113 O O . ILE A 1 285 ? -11.379 -24.650 -3.172 1.00 69.25 285 ILE A O 1
ATOM 2117 N N . MET A 1 286 ? -12.211 -22.757 -4.039 1.00 68.00 286 MET A N 1
ATOM 2118 C CA . MET A 1 286 ? -12.949 -23.380 -5.146 1.00 68.00 286 MET A CA 1
ATOM 2119 C C . MET A 1 286 ? -12.077 -23.795 -6.348 1.00 68.00 286 MET A C 1
ATOM 2121 O O . MET A 1 286 ? -12.619 -24.180 -7.387 1.00 68.00 286 MET A O 1
ATOM 2125 N N . GLY A 1 287 ? -10.746 -23.714 -6.234 1.00 58.72 287 GLY A N 1
ATOM 2126 C CA . GLY A 1 287 ? -9.808 -24.169 -7.266 1.00 58.72 287 GLY A CA 1
ATOM 2127 C C . GLY A 1 287 ? -9.439 -23.127 -8.328 1.00 58.72 287 GLY A C 1
ATOM 2128 O O . GLY A 1 287 ? -8.931 -23.496 -9.379 1.00 58.72 287 GLY A O 1
ATOM 2129 N N . GLY A 1 288 ? -9.686 -21.833 -8.094 1.00 47.84 288 GLY A N 1
ATOM 2130 C CA . GLY A 1 288 ? -9.145 -20.712 -8.883 1.00 47.84 288 GLY A CA 1
ATOM 2131 C C . GLY A 1 288 ? -9.723 -20.489 -10.290 1.00 47.84 288 GLY A C 1
ATOM 2132 O O . GLY A 1 288 ? -9.609 -19.386 -10.810 1.00 47.84 288 GLY A O 1
ATOM 2133 N N . GLU A 1 289 ? -10.367 -21.487 -10.904 1.00 36.38 289 GLU A N 1
ATOM 2134 C CA . GLU A 1 289 ? -10.967 -21.370 -12.249 1.00 36.38 289 GLU A CA 1
ATOM 2135 C C . GLU A 1 289 ? -12.503 -21.259 -12.232 1.00 36.38 289 GLU A C 1
ATOM 2137 O O . GLU A 1 289 ? -13.115 -20.759 -13.180 1.00 36.38 289 GLU A O 1
ATOM 2142 N N . ARG A 1 290 ? -13.175 -21.707 -11.159 1.00 30.95 290 ARG A N 1
ATOM 2143 C CA . ARG A 1 290 ? -14.651 -21.734 -11.113 1.00 30.95 290 ARG A CA 1
ATOM 2144 C C . ARG A 1 290 ? -15.291 -20.372 -10.845 1.00 30.95 290 ARG A C 1
ATOM 2146 O O . ARG A 1 290 ? -16.420 -20.173 -11.289 1.00 30.95 290 ARG A O 1
ATOM 2153 N N . SER A 1 291 ? -14.621 -19.429 -10.170 1.00 31.83 291 SER A N 1
ATOM 2154 C CA . SER A 1 291 ? -15.252 -18.133 -9.861 1.00 31.83 291 SER A CA 1
ATOM 2155 C C . SER A 1 291 ? -15.191 -17.121 -11.004 1.00 31.83 291 SER A C 1
ATOM 2157 O O . SER A 1 291 ? -16.006 -16.203 -11.021 1.00 31.83 291 SER A O 1
ATOM 2159 N N . GLN A 1 292 ? -14.325 -17.320 -12.004 1.00 28.81 292 GLN A N 1
ATOM 2160 C CA . GLN A 1 292 ? -14.292 -16.462 -13.193 1.00 28.81 292 GLN A CA 1
ATOM 2161 C C . GLN A 1 292 ? -15.635 -16.516 -13.937 1.00 28.81 292 GLN A C 1
ATOM 2163 O O . GLN A 1 292 ? -16.219 -15.476 -14.215 1.00 28.81 292 GLN A O 1
ATOM 2168 N N . ARG A 1 293 ? -16.229 -17.713 -14.055 1.00 26.08 293 ARG A N 1
ATOM 2169 C CA . ARG A 1 293 ? -17.606 -17.893 -14.550 1.00 26.08 293 ARG A CA 1
ATOM 2170 C C . ARG A 1 293 ? -18.677 -17.240 -13.668 1.00 26.08 293 ARG A C 1
ATOM 2172 O O . ARG A 1 293 ? -19.681 -16.789 -14.199 1.00 26.08 293 ARG A O 1
ATOM 2179 N N . GLY A 1 294 ? -18.463 -17.162 -12.353 1.00 27.12 294 GLY A N 1
ATOM 2180 C CA . GLY A 1 294 ? -19.376 -16.504 -11.407 1.00 27.12 294 GLY A CA 1
ATOM 2181 C C . GLY A 1 294 ? -19.285 -14.970 -11.404 1.00 27.12 294 GLY A C 1
ATOM 2182 O O . GLY A 1 294 ? -20.258 -14.285 -11.101 1.00 27.12 294 GLY A O 1
ATOM 2183 N N . GLN A 1 295 ? -18.122 -14.409 -11.743 1.00 28.81 295 GLN A N 1
ATOM 2184 C CA . GLN A 1 295 ? -17.941 -12.965 -11.930 1.00 28.81 295 GLN A CA 1
ATOM 2185 C C . GLN A 1 295 ? -18.349 -12.515 -13.338 1.00 28.81 295 GLN A C 1
ATOM 2187 O O . GLN A 1 295 ? -18.841 -11.398 -13.494 1.00 28.81 295 GLN A O 1
ATOM 2192 N N . ASP A 1 296 ? -18.195 -13.383 -14.340 1.00 27.72 296 ASP A N 1
ATOM 2193 C CA . ASP A 1 296 ? -18.710 -13.162 -15.691 1.00 27.72 296 ASP A CA 1
ATOM 2194 C C . ASP A 1 296 ? -20.243 -13.281 -15.736 1.00 27.72 296 ASP A C 1
ATOM 2196 O O . ASP A 1 296 ? -20.887 -12.439 -16.358 1.00 27.72 296 ASP A O 1
ATOM 2200 N N . SER A 1 297 ? -20.859 -14.193 -14.968 1.00 26.72 297 SER A N 1
ATOM 2201 C CA . SER A 1 297 ? -22.325 -14.269 -14.849 1.00 26.72 297 SER A CA 1
ATOM 2202 C C . SER A 1 297 ? -22.943 -13.022 -14.205 1.00 26.72 297 SER A C 1
ATOM 2204 O O . SER A 1 297 ? -23.993 -12.572 -14.645 1.00 26.72 297 SER A O 1
ATOM 2206 N N . LEU A 1 298 ? -22.266 -12.385 -13.240 1.00 28.84 298 LEU A N 1
ATOM 2207 C CA . LEU A 1 298 ? -22.702 -11.092 -12.680 1.00 28.84 298 LEU A CA 1
ATOM 2208 C C . LEU A 1 298 ? -22.573 -9.925 -13.683 1.00 28.84 298 LEU A C 1
ATOM 2210 O O . LEU A 1 298 ? -23.179 -8.873 -13.486 1.00 28.84 298 LEU A O 1
ATOM 2214 N N . GLY A 1 299 ? -21.770 -10.084 -14.742 1.00 25.88 299 GLY A N 1
ATOM 2215 C CA . GLY A 1 299 ? -21.674 -9.140 -15.858 1.00 25.88 299 GLY A CA 1
ATOM 2216 C C . GLY A 1 299 ? -22.729 -9.370 -16.946 1.00 25.88 299 GLY A C 1
ATOM 2217 O O . GLY A 1 299 ? -23.204 -8.398 -17.534 1.00 25.88 299 GLY A O 1
ATOM 2218 N N . ASP A 1 300 ? -23.119 -10.626 -17.177 1.00 26.30 300 ASP A N 1
ATOM 2219 C CA . ASP A 1 300 ? -24.111 -11.025 -18.188 1.00 26.30 300 ASP A CA 1
ATOM 2220 C C . ASP A 1 300 ? -25.568 -10.977 -17.697 1.00 26.30 300 ASP A C 1
ATOM 2222 O O . ASP A 1 300 ? -26.483 -10.845 -18.512 1.00 26.30 300 ASP A O 1
ATOM 2226 N N . GLU A 1 301 ? -25.814 -10.966 -16.382 1.00 28.47 301 GLU A N 1
ATOM 2227 C CA . GLU A 1 301 ? -27.152 -10.741 -15.803 1.00 28.47 301 GLU A CA 1
ATOM 2228 C C . GLU A 1 301 ? -27.764 -9.381 -16.206 1.00 28.47 301 GLU A C 1
ATOM 2230 O O . GLU A 1 301 ? -28.981 -9.212 -16.177 1.00 28.47 301 GLU A O 1
ATOM 2235 N N . GLY A 1 302 ? -26.946 -8.424 -16.665 1.00 28.03 302 GLY A N 1
ATOM 2236 C CA . GLY A 1 302 ? -27.412 -7.164 -17.256 1.00 28.03 302 GLY A CA 1
ATOM 2237 C C . GLY A 1 302 ? -27.836 -7.247 -18.731 1.00 28.03 302 GLY A C 1
ATOM 2238 O O . GLY A 1 302 ? -28.401 -6.282 -19.241 1.00 28.03 302 GLY A O 1
ATOM 2239 N N . ARG A 1 303 ? -27.566 -8.359 -19.434 1.00 29.06 303 ARG A N 1
ATOM 2240 C CA . ARG A 1 303 ? -27.911 -8.563 -20.858 1.00 29.06 303 ARG A CA 1
ATOM 2241 C C . ARG A 1 303 ? -28.999 -9.607 -21.099 1.00 29.06 303 ARG A C 1
ATOM 2243 O O . ARG A 1 303 ? -29.648 -9.538 -22.135 1.00 29.06 303 ARG A O 1
ATOM 2250 N N . ALA A 1 304 ? -29.233 -10.530 -20.169 1.00 27.48 304 ALA A N 1
ATOM 2251 C CA . ALA A 1 304 ? -30.165 -11.649 -20.349 1.00 27.48 304 ALA A CA 1
ATOM 2252 C C . ALA A 1 304 ? -31.479 -11.496 -19.551 1.00 27.48 304 ALA A C 1
ATOM 2254 O O . ALA A 1 304 ? -31.992 -12.458 -18.986 1.00 27.48 304 ALA A O 1
ATOM 2255 N N . ALA A 1 305 ? -32.041 -10.283 -19.495 1.00 29.66 305 ALA A N 1
ATOM 2256 C CA . ALA A 1 305 ? -33.347 -10.019 -18.874 1.00 29.66 305 ALA A CA 1
ATOM 2257 C C . ALA A 1 305 ? -34.550 -10.293 -19.808 1.00 29.66 305 ALA A C 1
ATOM 2259 O O . ALA A 1 305 ? -35.664 -9.853 -19.529 1.00 29.66 305 ALA A O 1
ATOM 2260 N N . GLY A 1 306 ? -34.338 -11.008 -20.914 1.00 28.91 306 GLY A N 1
ATOM 2261 C CA . GLY A 1 306 ? -35.389 -11.490 -21.804 1.00 28.91 306 GLY A CA 1
ATOM 2262 C C . GLY A 1 306 ? -35.261 -12.998 -21.950 1.00 28.91 306 GLY A C 1
ATOM 2263 O O . GLY A 1 306 ? -34.300 -13.459 -22.548 1.00 28.91 306 GLY A O 1
ATOM 2264 N N . GLU A 1 307 ? -36.230 -13.725 -21.394 1.00 37.75 307 GLU A N 1
ATOM 2265 C CA . GLU A 1 307 ? -36.476 -15.158 -21.610 1.00 37.75 307 GLU A CA 1
ATOM 2266 C C . GLU A 1 307 ? -35.464 -16.136 -20.983 1.00 37.75 307 GLU A C 1
ATOM 2268 O O . GLU A 1 307 ? -34.445 -16.450 -21.580 1.00 37.75 307 GLU A O 1
ATOM 2273 N N . MET A 1 308 ? -35.791 -16.700 -19.805 1.00 25.19 308 MET A N 1
ATOM 2274 C CA . MET A 1 308 ? -35.512 -18.114 -19.475 1.00 25.19 308 MET A CA 1
ATOM 2275 C C . MET A 1 308 ? -36.291 -18.611 -18.232 1.00 25.19 308 MET A C 1
ATOM 2277 O O . MET A 1 308 ? -36.654 -17.810 -17.363 1.00 25.19 308 MET A O 1
ATOM 2281 N N . PRO A 1 309 ? -36.597 -19.925 -18.144 1.00 26.25 309 PRO A N 1
ATOM 2282 C CA . PRO A 1 309 ? -37.627 -20.483 -17.266 1.00 26.25 309 PRO A CA 1
ATOM 2283 C C . PRO A 1 309 ? -37.146 -20.740 -15.832 1.00 26.25 309 PRO A C 1
ATOM 2285 O O . PRO A 1 309 ? -35.984 -21.047 -15.569 1.00 26.25 309 PRO A O 1
ATOM 2288 N N . ARG A 1 310 ? -38.092 -20.656 -14.891 1.00 32.09 310 ARG A N 1
ATOM 2289 C CA . ARG A 1 310 ? -37.886 -20.847 -13.450 1.00 32.09 310 ARG A CA 1
ATOM 2290 C C . ARG A 1 310 ? -37.701 -22.326 -13.087 1.00 32.09 310 ARG A C 1
ATOM 2292 O O . ARG A 1 310 ? -38.676 -22.990 -12.754 1.00 32.09 310 ARG A O 1
ATOM 2299 N N . GLU A 1 311 ? -36.462 -22.799 -12.997 1.00 27.17 311 GLU A N 1
ATOM 2300 C CA . GLU A 1 311 ? -36.128 -23.973 -12.180 1.00 27.17 311 GLU A CA 1
ATOM 2301 C C . GLU A 1 311 ? -35.042 -23.651 -11.147 1.00 27.17 311 GLU A C 1
ATOM 2303 O O . GLU A 1 311 ? -34.088 -22.910 -11.381 1.00 27.17 311 GLU A O 1
ATOM 2308 N N . ARG A 1 312 ? -35.268 -24.147 -9.929 1.00 31.80 312 ARG A N 1
ATOM 2309 C CA . ARG A 1 312 ? -34.632 -23.705 -8.685 1.00 31.80 312 ARG A CA 1
ATOM 2310 C C . ARG A 1 312 ? -33.121 -23.951 -8.683 1.00 31.80 312 ARG A C 1
ATOM 2312 O O . ARG A 1 312 ? -32.678 -25.091 -8.591 1.00 31.80 312 ARG A O 1
ATOM 2319 N N . ARG A 1 313 ? -32.335 -22.874 -8.611 1.00 23.84 313 ARG A N 1
ATOM 2320 C CA . ARG A 1 313 ? -30.977 -22.877 -8.043 1.00 23.84 313 ARG A CA 1
ATOM 2321 C C . ARG A 1 313 ? -30.830 -21.675 -7.118 1.00 23.84 313 ARG A C 1
ATOM 2323 O O . ARG A 1 313 ? -30.799 -20.534 -7.560 1.00 23.84 313 ARG A O 1
ATOM 2330 N N . THR A 1 314 ? -30.799 -21.931 -5.814 1.00 20.42 314 THR A N 1
ATOM 2331 C CA . THR A 1 314 ? -30.606 -20.895 -4.796 1.00 20.42 314 THR A CA 1
ATOM 2332 C C . THR A 1 314 ? -29.113 -20.765 -4.513 1.00 20.42 314 THR A C 1
ATOM 2334 O O . THR A 1 314 ? -28.562 -21.549 -3.747 1.00 20.42 314 THR A O 1
ATOM 2337 N N . LEU A 1 315 ? -28.451 -19.776 -5.115 1.00 22.39 315 LEU A N 1
ATOM 2338 C CA . LEU A 1 315 ? -27.166 -19.284 -4.623 1.00 22.39 315 LEU A CA 1
ATOM 2339 C C . LEU A 1 315 ? -27.455 -18.057 -3.749 1.00 22.39 315 LEU A C 1
ATOM 2341 O O . LEU A 1 315 ? -27.742 -16.976 -4.252 1.00 22.39 315 LEU A O 1
ATOM 2345 N N . ALA A 1 316 ? -27.434 -18.225 -2.428 1.00 20.84 316 ALA A N 1
ATOM 2346 C CA . ALA A 1 316 ? -27.573 -17.112 -1.495 1.00 20.84 316 ALA A CA 1
ATOM 2347 C C . ALA A 1 316 ? -26.186 -16.648 -1.030 1.00 20.84 316 ALA A C 1
ATOM 2349 O O . ALA A 1 316 ? -25.735 -17.009 0.054 1.00 20.84 316 ALA A O 1
ATOM 2350 N N . ALA A 1 317 ? -25.518 -15.801 -1.815 1.00 24.62 317 ALA A N 1
ATOM 2351 C CA . ALA A 1 317 ? -24.465 -14.930 -1.289 1.00 24.62 317 ALA A CA 1
ATOM 2352 C C . ALA A 1 317 ? -25.131 -13.711 -0.622 1.00 24.62 317 ALA A C 1
ATOM 2354 O O . ALA A 1 317 ? -25.093 -12.591 -1.122 1.00 24.62 317 ALA A O 1
ATOM 2355 N N . GLY A 1 318 ? -25.839 -13.953 0.482 1.00 20.97 318 GLY A N 1
ATOM 2356 C CA . GLY A 1 318 ? -26.554 -12.918 1.222 1.00 20.97 318 GLY A CA 1
ATOM 2357 C C . GLY A 1 318 ? -25.701 -12.345 2.350 1.00 20.97 318 GLY A C 1
ATOM 2358 O O . GLY A 1 318 ? -25.460 -13.023 3.346 1.00 20.97 318 GLY A O 1
ATOM 2359 N N . HIS A 1 319 ? -25.315 -11.071 2.257 1.00 25.92 319 HIS A N 1
ATOM 2360 C CA . HIS A 1 319 ? -24.920 -10.309 3.440 1.00 25.92 319 HIS A CA 1
ATOM 2361 C C . HIS A 1 319 ? -26.195 -9.980 4.229 1.00 25.92 319 HIS A C 1
ATOM 2363 O O . HIS A 1 319 ? -26.954 -9.087 3.862 1.00 25.92 319 HIS A O 1
ATOM 2369 N N . ARG A 1 320 ? -26.472 -10.706 5.318 1.00 22.89 320 ARG A N 1
ATOM 2370 C CA . ARG A 1 320 ? -27.607 -10.390 6.199 1.00 22.89 320 ARG A CA 1
ATOM 2371 C C . ARG A 1 320 ? -27.166 -9.357 7.239 1.00 22.89 320 ARG A C 1
ATOM 2373 O O . ARG A 1 320 ? -26.604 -9.716 8.265 1.00 22.89 320 ARG A O 1
ATOM 2380 N N . GLN A 1 321 ? -27.419 -8.075 6.982 1.00 28.09 321 GLN A N 1
ATOM 2381 C CA . GLN A 1 321 ? -27.603 -7.094 8.057 1.00 28.09 321 GLN A CA 1
ATOM 2382 C C . GLN A 1 321 ? -29.077 -7.169 8.474 1.00 28.09 321 GLN A C 1
ATOM 2384 O O . GLN A 1 321 ? -29.960 -6.894 7.667 1.00 28.09 321 GLN A O 1
ATOM 2389 N N . ARG A 1 322 ? -29.377 -7.614 9.699 1.00 22.06 322 ARG A N 1
ATOM 2390 C CA . ARG A 1 322 ? -30.748 -7.550 10.235 1.00 22.06 322 ARG A CA 1
ATOM 2391 C C . ARG A 1 322 ? -30.958 -6.207 10.934 1.00 22.06 322 ARG A C 1
ATOM 2393 O O . ARG A 1 322 ? -30.215 -5.894 11.857 1.00 22.06 322 ARG A O 1
ATOM 2400 N N . VAL A 1 323 ? -32.013 -5.489 10.548 1.00 25.61 323 VAL A N 1
ATOM 2401 C CA . VAL A 1 323 ? -32.637 -4.395 11.312 1.00 25.61 323 VAL A CA 1
ATOM 2402 C C . VAL A 1 323 ? -34.164 -4.560 11.183 1.00 25.61 323 VAL A C 1
ATOM 2404 O O . VAL A 1 323 ? -34.658 -4.618 10.061 1.00 25.61 323 VAL A O 1
ATOM 2407 N N . GLY A 1 324 ? -34.903 -4.679 12.297 1.00 25.38 324 GLY A N 1
ATOM 2408 C CA . GLY A 1 324 ? -36.385 -4.666 12.341 1.00 25.38 324 GLY A CA 1
ATOM 2409 C C . GLY A 1 324 ? -37.047 -5.803 13.154 1.00 25.38 324 GLY A C 1
ATOM 2410 O O . GLY A 1 324 ? -36.495 -6.903 13.192 1.00 25.38 324 GLY A O 1
ATOM 2411 N N . PRO A 1 325 ? -38.192 -5.556 13.834 1.00 28.62 325 PRO A N 1
ATOM 2412 C CA . PRO A 1 325 ? -38.627 -6.299 15.018 1.00 28.62 325 PRO A CA 1
ATOM 2413 C C . PRO A 1 325 ? -39.226 -7.673 14.699 1.00 28.62 325 PRO A C 1
ATOM 2415 O O . PRO A 1 325 ? -39.886 -7.891 13.685 1.00 28.62 325 PRO A O 1
ATOM 2418 N N . VAL A 1 326 ? -38.991 -8.608 15.616 1.00 28.86 326 VAL A N 1
ATOM 2419 C CA . VAL A 1 326 ? -39.413 -10.007 15.547 1.00 28.86 326 VAL A CA 1
ATOM 2420 C C . VAL A 1 326 ? -40.938 -10.108 15.671 1.00 28.86 326 VAL A C 1
ATOM 2422 O O . VAL A 1 326 ? -41.483 -9.882 16.748 1.00 28.86 326 VAL A O 1
ATOM 2425 N N . ARG A 1 327 ? -41.627 -10.531 14.602 1.00 25.73 327 ARG A N 1
ATOM 2426 C CA . ARG A 1 327 ? -42.841 -11.346 14.758 1.00 25.73 327 ARG A CA 1
ATOM 2427 C C . ARG A 1 327 ? -42.416 -12.809 14.867 1.00 25.73 327 ARG A C 1
ATOM 2429 O O . ARG A 1 327 ? -41.562 -13.269 14.109 1.00 25.73 327 ARG A O 1
ATOM 2436 N N . ARG A 1 328 ? -42.960 -13.475 15.888 1.00 40.16 328 ARG A N 1
ATOM 2437 C CA . ARG A 1 328 ? -42.784 -14.899 16.184 1.00 40.16 328 ARG A CA 1
ATOM 2438 C C . ARG A 1 328 ? -43.201 -15.741 14.979 1.00 40.16 328 ARG A C 1
ATOM 2440 O O . ARG A 1 328 ? -44.171 -15.395 14.316 1.00 40.16 328 ARG A O 1
ATOM 2447 N N . ASP A 1 329 ? -42.425 -16.802 14.770 1.00 33.88 329 ASP A N 1
ATOM 2448 C CA . ASP A 1 329 ? -42.755 -18.081 14.124 1.00 33.88 329 ASP A CA 1
ATOM 2449 C C . ASP A 1 329 ? -41.723 -18.465 13.067 1.00 33.88 329 ASP A C 1
ATOM 2451 O O . ASP A 1 329 ? -41.765 -18.023 11.925 1.00 33.88 329 ASP A O 1
ATOM 2455 N N . LEU A 1 330 ? -40.754 -19.276 13.506 1.00 26.89 330 LEU A N 1
ATOM 2456 C CA . LEU A 1 330 ? -40.095 -20.342 12.741 1.00 26.89 330 LEU A CA 1
ATOM 2457 C C . LEU A 1 330 ? -39.138 -21.082 13.690 1.00 26.89 330 LEU A C 1
ATOM 2459 O O . LEU A 1 330 ? -37.934 -20.847 13.751 1.00 26.89 330 LEU A O 1
ATOM 2463 N N . HIS A 1 331 ? -39.734 -21.969 14.485 1.00 32.81 331 HIS A N 1
ATOM 2464 C CA . HIS A 1 331 ? -39.063 -23.094 15.124 1.00 32.81 331 HIS A CA 1
ATOM 2465 C C . HIS A 1 331 ? -38.696 -24.092 14.019 1.00 32.81 331 HIS A C 1
ATOM 2467 O O . HIS A 1 331 ? -39.616 -24.625 13.416 1.00 32.81 331 HIS A O 1
ATOM 2473 N N . LEU A 1 332 ? -37.404 -24.312 13.740 1.00 33.41 332 LEU A N 1
ATOM 2474 C CA . LEU A 1 332 ? -36.804 -25.533 13.154 1.00 33.41 332 LEU A CA 1
ATOM 2475 C C . LEU A 1 332 ? -35.334 -25.233 12.794 1.00 33.41 332 LEU A C 1
ATOM 2477 O O . LEU A 1 332 ? -35.045 -24.662 11.748 1.00 33.41 332 LEU A O 1
ATOM 2481 N N . GLY A 1 333 ? -34.387 -25.600 13.665 1.00 33.28 333 GLY A N 1
ATOM 2482 C CA . GLY A 1 333 ? -32.958 -25.553 13.311 1.00 33.28 333 GLY A CA 1
ATOM 2483 C C . GLY A 1 333 ? -31.960 -25.680 14.465 1.00 33.28 333 GLY A C 1
ATOM 2484 O O . GLY A 1 333 ? -30.879 -26.230 14.279 1.00 33.28 333 GLY A O 1
ATOM 2485 N N . GLU A 1 334 ? -32.313 -25.260 15.681 1.00 30.95 334 GLU A N 1
ATOM 2486 C CA . GLU A 1 334 ? -31.319 -25.118 16.763 1.00 30.95 334 GLU A CA 1
ATOM 2487 C C . GLU A 1 334 ? -30.855 -26.438 17.413 1.00 30.95 334 GLU A C 1
ATOM 2489 O O . GLU A 1 334 ? -29.823 -26.466 18.080 1.00 30.95 334 GLU A O 1
ATOM 2494 N N . ARG A 1 335 ? -31.539 -27.570 17.188 1.00 27.97 335 ARG A N 1
ATOM 2495 C CA . ARG A 1 335 ? -31.182 -28.844 17.851 1.00 27.97 335 ARG A CA 1
ATOM 2496 C C . ARG A 1 335 ? -30.011 -29.604 17.214 1.00 27.97 335 ARG A C 1
ATOM 2498 O O . ARG A 1 335 ? -29.451 -30.472 17.876 1.00 27.97 335 ARG A O 1
ATOM 2505 N N . ARG A 1 336 ? -29.618 -29.313 15.964 1.00 31.84 336 ARG A N 1
ATOM 2506 C CA . ARG A 1 336 ? -28.527 -30.055 15.288 1.00 31.84 336 ARG A CA 1
ATOM 2507 C C . ARG A 1 336 ? -27.137 -29.450 15.489 1.00 31.84 336 ARG A C 1
ATOM 2509 O O . ARG A 1 336 ? -26.164 -30.188 15.424 1.00 31.84 336 ARG A O 1
ATOM 2516 N N . VAL A 1 337 ? -27.035 -28.156 15.798 1.00 32.62 337 VAL A N 1
ATOM 2517 C CA . VAL A 1 337 ? -25.732 -27.479 15.953 1.00 32.62 337 VAL A CA 1
ATOM 2518 C C . VAL A 1 337 ? -25.084 -27.783 17.311 1.00 32.62 337 VAL A C 1
ATOM 2520 O O . VAL A 1 337 ? -23.871 -27.951 17.373 1.00 32.62 337 VAL A O 1
ATOM 2523 N N . ARG A 1 338 ? -25.868 -27.976 18.385 1.00 29.53 338 ARG A N 1
ATOM 2524 C CA . ARG A 1 338 ? -25.308 -28.309 19.712 1.00 29.53 338 ARG A CA 1
ATOM 2525 C C . ARG A 1 338 ? -24.644 -29.692 19.779 1.00 29.53 338 ARG A C 1
ATOM 2527 O O . ARG A 1 338 ? -23.610 -29.826 20.415 1.00 29.53 338 ARG A O 1
ATOM 2534 N N . ARG A 1 339 ? -25.145 -30.698 19.047 1.00 29.78 339 ARG A N 1
ATOM 2535 C CA . ARG A 1 339 ? -24.544 -32.051 19.056 1.00 29.78 339 ARG A CA 1
ATOM 2536 C C . ARG A 1 339 ? -23.156 -32.135 18.405 1.00 29.78 339 ARG A C 1
ATOM 2538 O O . ARG A 1 339 ? -22.447 -33.094 18.673 1.00 29.78 339 ARG A O 1
ATOM 2545 N N . ALA A 1 340 ? -22.763 -31.164 17.577 1.00 33.28 340 ALA A N 1
ATOM 2546 C CA . ALA A 1 340 ? -21.450 -31.162 16.924 1.00 33.28 340 ALA A CA 1
ATOM 2547 C C . ALA A 1 340 ? -20.352 -30.485 17.767 1.00 33.28 340 ALA A C 1
ATOM 2549 O O . ALA A 1 340 ? -19.179 -30.796 17.587 1.00 33.28 340 ALA A O 1
ATOM 2550 N N . GLN A 1 341 ? -20.712 -29.593 18.699 1.00 31.17 341 GLN A N 1
ATOM 2551 C CA . GLN A 1 341 ? -19.747 -28.957 19.608 1.00 31.17 341 GLN A CA 1
ATOM 2552 C C . GLN A 1 341 ? -19.443 -29.821 20.839 1.00 31.17 341 GLN A C 1
ATOM 2554 O O . GLN A 1 341 ? -18.295 -29.861 21.271 1.00 31.17 341 GLN A O 1
ATOM 2559 N N . ASP A 1 342 ? -20.416 -30.589 21.337 1.00 31.08 342 ASP A N 1
ATOM 2560 C CA . ASP A 1 342 ? -20.208 -31.474 22.495 1.00 31.08 342 ASP A CA 1
ATOM 2561 C C . ASP A 1 342 ? -19.375 -32.732 22.154 1.00 31.08 342 ASP A C 1
ATOM 2563 O O . ASP A 1 342 ? -18.794 -33.355 23.039 1.00 31.08 342 ASP A O 1
ATOM 2567 N N . ALA A 1 343 ? -19.248 -33.086 20.868 1.00 35.41 343 ALA A N 1
ATOM 2568 C CA . ALA A 1 343 ? -18.452 -34.230 20.406 1.00 35.41 343 ALA A CA 1
ATOM 2569 C C . ALA A 1 343 ? -16.933 -33.954 20.319 1.00 35.41 343 ALA A C 1
ATOM 2571 O O . ALA A 1 343 ? -16.157 -34.885 20.126 1.00 35.41 343 ALA A O 1
ATOM 2572 N N . LEU A 1 344 ? -16.494 -32.698 20.472 1.00 35.53 344 LEU A N 1
ATOM 2573 C CA . LEU A 1 344 ? -15.084 -32.288 20.348 1.00 35.53 344 LEU A CA 1
ATOM 2574 C C . LEU A 1 344 ? -14.374 -32.064 21.701 1.00 35.53 344 LEU A C 1
ATOM 2576 O O . LEU A 1 344 ? -13.208 -31.676 21.715 1.00 35.53 344 LEU A O 1
ATOM 2580 N N . HIS A 1 345 ? -15.035 -32.344 22.833 1.00 36.94 345 HIS A N 1
ATOM 2581 C CA . HIS A 1 345 ? -14.470 -32.178 24.186 1.00 36.94 345 HIS A CA 1
ATOM 2582 C C . HIS A 1 345 ? -14.464 -33.452 25.063 1.00 36.94 345 HIS A C 1
ATOM 2584 O O . HIS A 1 345 ? -14.330 -33.365 26.282 1.00 36.94 345 HIS A O 1
ATOM 2590 N N . GLY A 1 346 ? -14.544 -34.651 24.476 1.00 31.28 346 GLY A N 1
ATOM 2591 C CA . GLY A 1 346 ? -14.511 -35.921 25.216 1.00 31.28 346 GLY A CA 1
ATOM 2592 C C . GLY A 1 346 ? -13.165 -36.661 25.174 1.00 31.28 346 GLY A C 1
ATOM 2593 O O . GLY A 1 346 ? -12.846 -37.266 24.161 1.00 31.28 346 GLY A O 1
ATOM 2594 N N . GLN A 1 347 ? -12.475 -36.686 26.322 1.00 31.47 347 GLN A N 1
ATOM 2595 C CA . GLN A 1 347 ? -11.496 -37.687 26.801 1.00 31.47 347 GLN A CA 1
ATOM 2596 C C . GLN A 1 347 ? -10.087 -37.745 26.166 1.00 31.47 347 GLN A C 1
ATOM 2598 O O . GLN A 1 347 ? -9.838 -38.403 25.163 1.00 31.47 347 GLN A O 1
ATOM 2603 N N . VAL A 1 348 ? -9.121 -37.154 26.882 1.00 34.97 348 VAL A N 1
ATOM 2604 C CA . VAL A 1 348 ? -7.695 -37.526 26.846 1.00 34.97 348 VAL A CA 1
ATOM 2605 C C . VAL A 1 348 ? -7.460 -38.570 27.954 1.00 34.97 348 VAL A C 1
ATOM 2607 O O . VAL A 1 348 ? -7.760 -38.254 29.108 1.00 34.97 348 VAL A O 1
ATOM 2610 N N . PRO A 1 349 ? -6.948 -39.785 27.677 1.00 33.84 349 PRO A N 1
ATOM 2611 C CA . PRO A 1 349 ? -6.555 -40.726 28.726 1.00 33.84 349 PRO A CA 1
ATOM 2612 C C . PRO A 1 349 ? -5.222 -40.298 29.360 1.00 33.84 349 PRO A C 1
ATOM 2614 O O . PRO A 1 349 ? -4.269 -39.997 28.641 1.00 33.84 349 PRO A O 1
ATOM 2617 N N . GLN A 1 350 ? -5.137 -40.288 30.694 1.00 31.00 350 GLN A N 1
ATOM 2618 C CA . GLN A 1 350 ? -3.852 -40.195 31.400 1.00 31.00 350 GLN A CA 1
ATOM 2619 C C . GLN A 1 350 ? -3.137 -41.559 31.382 1.00 31.00 350 GLN A C 1
ATOM 2621 O O . GLN A 1 350 ? -3.812 -42.579 31.538 1.00 31.00 350 GLN A O 1
ATOM 2626 N N . PRO A 1 351 ? -1.805 -41.603 31.202 1.00 40.03 351 PRO A N 1
ATOM 2627 C CA . PRO A 1 351 ? -1.048 -42.846 31.280 1.00 40.03 351 PRO A CA 1
ATOM 2628 C C . PRO A 1 351 ? -0.796 -43.260 32.739 1.00 40.03 351 PRO A C 1
ATOM 2630 O O . PRO A 1 351 ? -0.610 -42.403 33.605 1.00 40.03 351 PRO A O 1
ATOM 2633 N N . ALA A 1 352 ? -0.824 -44.577 32.962 1.00 41.38 352 ALA A N 1
ATOM 2634 C CA . ALA A 1 352 ? -0.529 -45.262 34.221 1.00 41.38 352 ALA A CA 1
ATOM 2635 C C . ALA A 1 352 ? 0.969 -45.280 34.555 1.00 41.38 352 ALA A C 1
ATOM 2637 O O . ALA A 1 352 ? 1.780 -45.269 33.597 1.00 41.38 352 ALA A O 1
#

Radius of gyration: 25.55 Å; chains: 1; bounding box: 68×75×60 Å

Secondary structure (DSSP, 8-state):
-HHHHHHHTPPPPSSHHHHHH-TT--EEEE-S-GGGHHHHHHHHHHTT-EEEEPSPS-S-HHHHHHHHHHHHHHT--EEE--GGGS-HHHHHHHHHHHHHHH-TT--B--EEES-HHHHHHHHHHHHHHTTT-TTSB--TT-EEESTTHHHHHHHTT-SEEEE-S-TTTHHHHHHHHHHTT-EEEEPSPS-SSHHHHHHHHHHHHHHHHTT--EEE--GGGG-HHHHHHHHHHHTTTT-S----------S------TTGGGGT-S-HHHHHHHHHHHHHHHHHHTTSSHHHHHHHHHHHTTT--S-----------------S--------SHHHHHHHHGGGS--PPPP-

pLDDT: mean 70.95, std 25.36, range [20.42, 97.69]

Foldseek 3Di:
DVVVCVVVVNDDDPDLLVQLPDPVAQADEAPDPLQCQLVSLLSNLQSQHAYEYEDDSHPDPVSVVVSVVSCVVSVHHYFYCPVLVPDLLNQVLVQLVCVCVVDVPAAAAADEDQDPVSVVVSLVVVCVVCVVPNRRYHHPPRYYHRPCNLLSNLVSPDQEDEASPQLCCLLVSLQSNLVSLHAYEHEPPSHLDPVSVVSVVVSVVSCVVSVHHYHYPLVLCPDPVSVVVLVCLVVCVVPDCPDDDDDDDDSDDDPPDPVCVVVVDDDSRVVRRVCVNSVVSVCSSVPVPVCVVVVVVVVCVVPPPPDDDDDDDDDPPDPDDDDDDDDDDDPDDDPPVVVVVVVVPDDDDDDD

Sequence (352 aa):
VVALAQETGASVAKSAGDIIADKSIDAVLICTPTDTHADLIEQAAKAGKAVFCEKPVDLSADRVRACLKVVADTKAPLMIGFNRRFDPGHAALRAALQALTADSNTELWAMGDVFGDKLDTSEKSLGAQFKEQPGRVNVGDRKFTGLDSYQKVIASGADVILLAAPGGFRPLHLRAAVDAGKHVFVEKPMGVCPTGVRSVRESVAVAKQKKLALRQGFAMRYDAPYREAMKRVHDGQIGDIVAIYSTRMSNRLSRFDARASRSGTISNGSCASGTCSSGSSGDWIMGGERSQRGQDSLGDEGRAAGEMPRERRTLAAGHRQRVGPVRRDLHLGERRVRRAQDALHGQVPQPA